Protein 3FO8 (pdb70)

Secondary structure (DSSP, 8-state):
---B--BSSTTPEEEEEEE--BS--TT-EEEEEETTEEEEEEEEEEEE-TT--EEEEE---HHHHHHHHHHT-TTT--TTEEEEE-TTSS-BS-EEEEEEEP---------TTSHHHHHT-HHHHHHHHHHT---EEESS-SGGGGGEEEEEEEHHHHTTGGG-EEEEETT--EEE--HHHH-SS--SSTTEEEEEEEETTEEEEEEEEESSTT-B-TT--B-BHHHHHHTT--SSEEE-STTPPTT--EEEE-B--B--GGG--HHHHHHH--

Radius of gyration: 19.14 Å; Cα contacts (8 Å, |Δi|>4): 675; chains: 1; bounding box: 47×47×45 Å

Solvent-accessible surface area: 13485 Å² total; per-residue (Å²): 141,72,20,41,0,0,0,1,2,2,11,4,2,58,9,79,33,60,55,44,14,36,87,17,49,88,37,26,107,0,18,0,50,28,85,92,95,86,36,8,57,91,0,97,0,53,72,38,44,111,95,6,77,2,92,62,1,17,5,17,1,57,127,0,31,64,55,0,126,129,48,67,32,85,38,95,14,41,116,59,11,70,18,72,27,30,122,103,22,97,17,102,71,18,73,14,68,32,25,105,1,19,74,76,0,37,8,86,8,80,75,68,141,87,1,84,67,29,0,32,46,124,114,6,4,51,51,0,100,72,7,36,2,0,0,1,0,1,11,136,54,3,90,55,5,46,140,12,42,0,0,0,0,8,83,61,29,23,77,109,6,72,94,9,113,3,48,42,43,13,18,23,56,80,84,44,5,40,0,113,96,52,28,91,117,8,6,90,63,118,20,11,3,0,2,0,1,39,68,95,146,50,75,43,34,49,35,23,0,1,39,134,189,51,22,114,54,116,187,110,59,46,10,20,0,19,51,37,5,50,143,41,31,10,120,57,3,4,2,1,15,85,51,14,38,176,44,15,16,0,0,0,55,2,33,15,4,75,29,31,122,96,128,58,76,83,45,51,106,143,99,53,198,147

Structure (mmCIF, N/CA/C/O backbone):
data_3FO8
#
_entry.id   3FO8
#
_cell.length_a   203.665
_cell.length_b   203.665
_cell.length_c   203.665
_cell.angle_alpha   90.00
_cell.angle_beta   90.00
_cell.angle_gamma   90.00
#
_symmetry.space_group_name_H-M   'F 4 3 2'
#
loop_
_entity.id
_entity.type
_entity.pdbx_description
1 polymer 'Tail sheath protein Gp18'
2 non-polymer 'ACETATE ION'
3 water water
#
loop_
_atom_site.group_PDB
_atom_site.id
_atom_site.type_symbol
_atom_site.label_atom_id
_atom_site.label_alt_id
_atom_site.label_comp_id
_atom_site.label_asym_id
_atom_site.label_entity_id
_atom_site.label_seq_id
_atom_site.pdbx_PDB_ins_code
_atom_site.Cartn_x
_atom_site.Cartn_y
_atom_site.Cartn_z
_atom_site.occupancy
_atom_site.B_iso_or_equiv
_atom_site.auth_seq_id
_atom_site.auth_comp_id
_atom_site.auth_asym_id
_atom_site.auth_atom_id
_atom_site.pdbx_PDB_model_num
ATOM 1 N N . ASP A 1 5 ? 104.278 219.194 33.002 1.00 35.18 87 ASP D N 1
ATOM 2 C CA . ASP A 1 5 ? 104.578 220.506 33.578 1.00 46.54 87 ASP D CA 1
ATOM 3 C C . ASP A 1 5 ? 105.997 220.979 33.223 1.00 35.18 87 ASP D C 1
ATOM 4 O O . ASP A 1 5 ? 106.365 221.040 32.049 1.00 55.25 87 ASP D O 1
ATOM 9 N N . THR A 1 6 ? 106.792 221.299 34.239 1.00 42.84 88 THR D N 1
ATOM 10 C CA . THR A 1 6 ? 108.158 221.777 34.033 1.00 38.47 88 THR D CA 1
ATOM 11 C C . THR A 1 6 ? 109.179 220.804 34.621 1.00 32.01 88 THR D C 1
ATOM 12 O O . THR A 1 6 ? 109.047 220.394 35.778 1.00 39.13 88 THR D O 1
ATOM 16 N N . ALA A 1 7 ? 110.185 220.421 33.837 1.00 20.49 89 ALA D N 1
ATOM 17 C CA . ALA A 1 7 ? 111.220 219.526 34.359 1.00 19.36 89 ALA D CA 1
ATOM 18 C C . ALA A 1 7 ? 112.294 220.309 35.107 1.00 16.96 89 ALA D C 1
ATOM 19 O O . ALA A 1 7 ? 112.675 221.396 34.689 1.00 16.62 89 ALA D O 1
ATOM 21 N N . LYS A 1 8 ? 112.774 219.742 36.211 1.00 19.02 90 LYS D N 1
ATOM 22 C CA . LYS A 1 8 ? 113.865 220.329 36.995 1.00 15.60 90 LYS D CA 1
ATOM 23 C C . LYS A 1 8 ? 114.687 219.206 37.595 1.00 12.57 90 LYS D C 1
ATOM 24 O O . LYS A 1 8 ? 114.145 218.163 37.977 1.00 13.94 90 LYS D O 1
ATOM 30 N N . ASN A 1 9 ? 115.991 219.424 37.689 1.00 13.60 91 ASN D N 1
ATOM 31 C CA . ASN A 1 9 ? 116.874 218.488 38.370 1.00 13.24 91 ASN D CA 1
ATOM 32 C C . ASN A 1 9 ? 117.059 218.934 39.806 1.00 11.63 91 ASN D C 1
ATOM 33 O O . ASN A 1 9 ? 117.274 220.115 40.071 1.00 14.55 91 ASN D O 1
ATOM 38 N N . SER A 1 10 ? 117.007 217.983 40.730 1.00 15.10 92 SER D N 1
ATOM 39 C CA . SER A 1 10 ? 117.177 218.294 42.143 1.00 15.12 92 SER D CA 1
ATOM 40 C C . SER A 1 10 ? 118.540 218.945 42.353 1.00 15.23 92 SER D C 1
ATOM 41 O O . SER A 1 10 ? 119.532 218.508 41.765 1.00 14.07 92 SER D O 1
ATOM 44 N N . SER A 1 11 ? 118.591 219.978 43.189 1.00 13.45 93 SER D N 1
ATOM 45 C CA . SER A 1 11 ? 119.828 220.726 43.410 1.00 12.82 93 SER D CA 1
ATOM 46 C C . SER A 1 11 ? 119.937 221.143 44.872 1.00 15.31 93 SER D C 1
ATOM 47 O O . SER A 1 11 ? 118.976 220.993 45.636 1.00 16.60 93 SER D O 1
ATOM 50 N N . PRO A 1 12 ? 121.108 221.675 45.275 1.00 17.70 94 PRO D N 1
ATOM 51 C CA . PRO A 1 12 ? 121.264 222.110 46.665 1.00 17.20 94 PRO D CA 1
ATOM 52 C C . PRO A 1 12 ? 120.715 223.512 4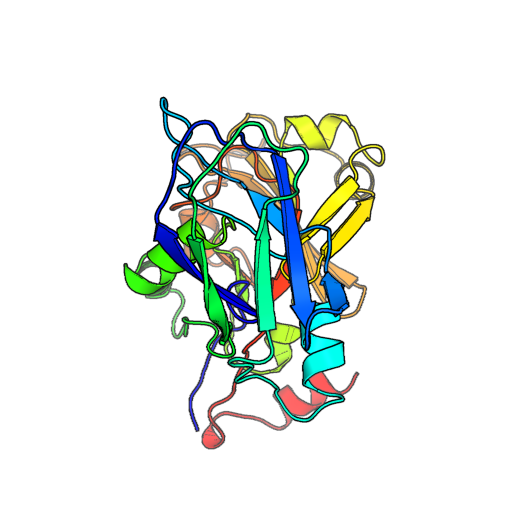6.900 1.00 18.71 94 PRO D C 1
ATOM 53 O O . PRO A 1 12 ? 120.746 223.977 48.041 1.00 16.99 94 PRO D O 1
ATOM 57 N N . ILE A 1 13 ? 120.220 224.170 45.851 1.00 13.35 95 ILE D N 1
ATOM 58 C CA . ILE A 1 13 ? 119.727 225.534 45.992 1.00 15.17 95 ILE D CA 1
ATOM 59 C C . ILE A 1 13 ? 118.318 225.551 46.569 1.00 14.96 95 ILE D C 1
ATOM 60 O O . ILE A 1 13 ? 118.028 226.325 47.474 1.00 15.66 95 ILE D O 1
ATOM 65 N N . ALA A 1 14 ? 117.444 224.693 46.052 1.00 15.01 96 ALA D N 1
ATOM 66 C CA . ALA A 1 14 ? 116.088 224.618 46.579 1.00 16.89 96 ALA D CA 1
ATOM 67 C C . ALA A 1 14 ? 116.153 224.254 48.051 1.00 17.36 96 ALA D C 1
ATOM 68 O O . ALA A 1 14 ? 116.987 223.446 48.464 1.00 18.36 96 ALA D O 1
ATOM 70 N N . GLY A 1 15 ? 115.291 224.872 48.848 1.00 13.53 97 GLY D N 1
ATOM 71 C CA . GLY A 1 15 ? 115.260 224.591 50.270 1.00 13.84 97 GLY D CA 1
ATOM 72 C C . GLY A 1 15 ? 115.949 225.663 51.095 1.00 14.90 97 GLY D C 1
ATOM 73 O O . GLY A 1 15 ? 115.792 225.723 52.316 1.00 14.73 97 GLY D O 1
ATOM 74 N N . ASN A 1 16 ? 116.737 226.502 50.429 1.00 14.27 98 ASN D N 1
ATOM 75 C CA . ASN A 1 16 ? 117.360 227.639 51.094 1.00 12.40 98 ASN D CA 1
ATOM 76 C C . ASN A 1 16 ? 116.354 228.763 51.280 1.00 13.87 98 ASN D C 1
ATOM 77 O O . ASN A 1 16 ? 115.302 228.772 50.644 1.00 14.53 98 ASN D O 1
ATOM 82 N N . ILE A 1 17 ? 116.674 229.707 52.156 1.00 12.62 99 ILE D N 1
ATOM 83 C CA . ILE A 1 17 ? 115.819 230.870 52.340 1.00 12.68 99 ILE D CA 1
ATOM 84 C C . ILE A 1 17 ? 116.445 232.061 51.625 1.00 14.99 99 ILE D C 1
ATOM 85 O O . ILE A 1 17 ? 117.643 232.322 51.760 1.00 17.10 99 ILE D O 1
ATOM 90 N N . GLU A 1 18 ? 115.647 232.763 50.830 1.00 13.33 100 GLU D N 1
ATOM 91 C CA . GLU A 1 18 ? 116.134 233.974 50.188 1.00 16.12 100 GLU D CA 1
ATOM 92 C C . GLU A 1 18 ? 116.523 234.988 51.241 1.00 19.62 100 GLU D C 1
ATOM 93 O O . GLU A 1 18 ? 115.849 235.140 52.258 1.00 15.50 100 GLU D O 1
ATOM 99 N N . TYR A 1 19 ? 117.609 235.699 50.989 1.00 15.90 101 TYR D N 1
ATOM 100 C CA . TYR A 1 19 ? 118.008 236.769 51.873 1.00 16.95 101 TYR D CA 1
ATOM 101 C C . TYR A 1 19 ? 118.597 237.895 51.051 1.00 15.69 101 TYR D C 1
ATOM 102 O O . TYR A 1 19 ? 119.129 237.661 49.959 1.00 15.72 101 TYR D O 1
ATOM 111 N N . THR A 1 20 ? 118.485 239.111 51.571 1.00 13.10 102 THR D N 1
ATOM 112 C CA . THR A 1 20 ? 119.166 240.261 51.003 1.00 13.75 102 THR D CA 1
ATOM 113 C C . THR A 1 20 ? 119.894 240.988 52.124 1.00 16.97 102 THR D C 1
ATOM 114 O O . THR A 1 20 ? 119.329 241.208 53.196 1.00 15.06 102 THR D O 1
ATOM 118 N N . ILE A 1 21 ? 121.149 241.349 51.885 1.00 15.52 103 ILE D N 1
ATOM 119 C CA . ILE A 1 21 ? 121.874 242.172 52.838 1.00 17.81 103 ILE D CA 1
ATOM 120 C C . ILE A 1 21 ? 121.538 243.611 52.506 1.00 19.57 103 ILE D C 1
ATOM 121 O O . ILE A 1 21 ? 122.266 244.268 51.767 1.00 20.66 103 ILE D O 1
ATOM 126 N N . SER A 1 22 ? 120.410 244.078 53.034 1.00 17.81 104 SER D N 1
ATOM 127 C CA . SER A 1 22 ? 119.891 245.405 52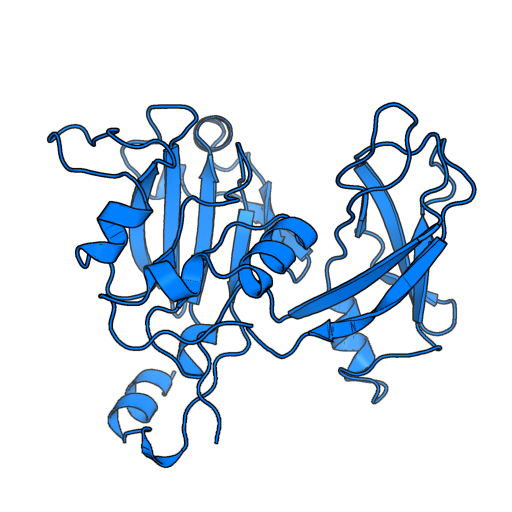.728 1.00 16.01 104 SER D CA 1
ATOM 128 C C . SER A 1 22 ? 120.896 246.476 53.124 1.00 19.46 104 SER D C 1
ATOM 129 O O . SER A 1 22 ? 121.074 247.464 52.417 1.00 17.98 104 SER D O 1
ATOM 132 N N . THR A 1 23 ? 121.557 246.265 54.256 1.00 15.33 105 THR D N 1
ATOM 133 C CA . THR A 1 23 ? 122.579 247.188 54.736 1.00 17.02 105 THR D CA 1
ATOM 134 C C . THR A 1 23 ? 123.686 246.335 55.324 1.00 17.61 105 THR D C 1
ATOM 135 O O . THR A 1 23 ? 123.435 245.527 56.218 1.00 17.81 105 THR D O 1
ATOM 139 N N . PRO A 1 24 ? 124.914 246.482 54.809 1.00 18.89 106 PRO D N 1
ATOM 140 C CA . PRO A 1 24 ? 125.991 245.576 55.239 1.00 17.29 106 PRO D CA 1
ATOM 141 C C . PRO A 1 24 ? 126.526 245.897 56.633 1.00 18.60 106 PRO D C 1
ATOM 142 O O . PRO A 1 24 ? 127.057 245.014 57.307 1.00 16.97 106 PRO D O 1
ATOM 146 N N . GLY A 1 25 ? 126.390 247.148 57.061 1.00 16.60 107 GLY D N 1
ATOM 147 C CA . GLY A 1 25 ? 126.923 247.558 58.346 1.00 18.64 107 GLY D CA 1
ATOM 148 C C . GLY A 1 25 ? 128.436 247.425 58.375 1.00 20.44 107 GLY D C 1
ATOM 149 O O . GLY A 1 25 ? 129.098 247.523 57.336 1.00 18.55 107 GLY D O 1
ATOM 150 N N . SER A 1 26 ? 128.997 247.198 59.559 1.00 19.42 108 SER D N 1
ATOM 151 C CA . SER A 1 26 ? 130.449 247.092 59.674 1.00 21.80 108 SER D CA 1
ATOM 152 C C . SER A 1 26 ? 130.903 246.412 60.959 1.00 17.37 108 SER D C 1
ATOM 153 O O . SER A 1 26 ? 130.139 246.281 61.918 1.00 20.89 108 SER D O 1
ATOM 156 N N . ASN A 1 27 ? 132.157 245.979 60.962 1.00 18.22 109 ASN D N 1
ATOM 157 C CA . ASN A 1 27 ? 132.766 245.358 62.134 1.00 20.36 109 ASN D CA 1
ATOM 158 C C . ASN A 1 27 ? 132.187 243.993 62.506 1.00 18.86 109 ASN D C 1
ATOM 159 O O . ASN A 1 27 ? 132.367 243.531 63.635 1.00 21.35 109 ASN D O 1
ATOM 164 N N . TYR A 1 28 ? 131.501 243.348 61.563 1.00 16.98 110 TYR D N 1
ATOM 165 C CA . TYR A 1 28 ? 131.017 241.982 61.765 1.00 16.36 110 TYR D CA 1
ATOM 166 C C . TYR A 1 28 ? 132.145 240.995 61.500 1.00 24.54 110 TYR D C 1
ATOM 167 O O . TYR A 1 28 ? 133.148 241.344 60.878 1.00 23.35 110 TYR D O 1
ATOM 176 N N . ALA A 1 29 ? 131.972 239.761 61.956 1.00 21.54 111 ALA D N 1
ATOM 177 C CA . ALA A 1 29 ? 132.979 238.722 61.760 1.00 17.82 111 ALA D CA 1
ATOM 178 C C . ALA A 1 29 ? 132.345 237.420 61.289 1.00 24.52 111 ALA D C 1
ATOM 179 O O . ALA A 1 29 ? 131.219 237.091 61.668 1.00 18.92 111 ALA D O 1
ATOM 181 N N . VAL A 1 30 ? 133.072 236.674 60.462 1.00 19.99 112 VAL D N 1
ATOM 182 C CA . VAL A 1 30 ? 132.632 235.341 60.081 1.00 16.09 112 VAL D CA 1
ATOM 183 C C . VAL A 1 30 ? 132.385 234.514 61.342 1.00 21.11 112 VAL D C 1
ATOM 184 O O . VAL A 1 30 ? 133.183 234.545 62.278 1.00 24.21 112 VAL D O 1
ATOM 188 N N . GLY A 1 31 ? 131.278 233.780 61.376 1.00 21.40 113 GLY D N 1
ATOM 189 C CA . GLY A 1 31 ? 130.943 232.995 62.550 1.00 18.34 113 GLY D CA 1
ATOM 190 C C . GLY A 1 31 ? 129.960 233.655 63.505 1.00 23.53 113 GLY D C 1
ATOM 191 O O . GLY A 1 31 ? 129.367 232.984 64.347 1.00 19.82 113 GLY D O 1
ATOM 192 N N . ASP A 1 32 ? 129.783 234.970 63.398 1.00 19.31 114 ASP D N 1
ATOM 193 C CA . ASP A 1 32 ? 128.755 235.643 64.192 1.00 18.15 114 ASP D CA 1
ATOM 194 C C . ASP A 1 32 ? 127.405 234.965 63.932 1.00 20.21 114 ASP D C 1
ATOM 195 O O . ASP A 1 32 ? 127.054 234.677 62.785 1.00 20.32 114 ASP D O 1
ATOM 200 N N . LYS A 1 33 ? 126.643 234.705 64.988 1.00 16.90 115 LYS D N 1
ATOM 201 C CA . LYS A 1 33 ? 125.409 233.945 64.823 1.00 18.68 115 LYS D CA 1
ATOM 202 C C . LYS A 1 33 ? 124.224 234.794 64.380 1.00 18.66 115 LYS D C 1
ATOM 203 O O . LYS A 1 33 ? 124.177 235.995 64.627 1.00 15.90 115 LYS D O 1
ATOM 209 N N . ILE A 1 34 ? 123.279 234.147 63.703 1.00 19.18 116 ILE D N 1
ATOM 210 C CA . ILE A 1 34 ? 122.076 234.811 63.217 1.00 18.41 116 ILE D CA 1
ATOM 211 C C . ILE A 1 34 ? 120.837 234.073 63.715 1.00 18.48 116 ILE D C 1
ATOM 212 O O . ILE A 1 34 ? 120.769 232.844 63.656 1.00 16.56 116 ILE D O 1
ATOM 217 N N . THR A 1 35 ? 119.868 234.829 64.216 1.00 16.75 117 THR D N 1
ATOM 218 C CA . THR A 1 35 ? 118.619 234.260 64.702 1.00 16.72 117 THR D CA 1
ATOM 219 C C . THR A 1 35 ? 117.459 234.656 63.803 1.00 17.48 117 THR D C 1
ATOM 220 O O . THR A 1 35 ? 117.322 235.818 63.440 1.00 16.85 117 THR D O 1
ATOM 224 N N . VAL A 1 36 ? 116.639 233.678 63.431 1.00 15.01 118 VAL D N 1
ATOM 225 C CA . VAL A 1 36 ? 115.403 233.948 62.692 1.00 11.30 118 VAL D CA 1
ATOM 226 C C . VAL A 1 36 ? 114.273 233.725 63.675 1.00 16.77 118 VAL D C 1
ATOM 227 O O . VAL A 1 36 ? 114.240 232.707 64.372 1.00 17.27 118 VAL D O 1
ATOM 231 N N . LYS A 1 37 ? 113.366 234.691 63.752 1.00 13.83 119 LYS D N 1
ATOM 232 C CA . LYS A 1 37 ? 112.236 234.621 64.664 1.00 16.55 119 LYS D CA 1
ATOM 233 C C . LYS A 1 37 ? 110.932 234.618 63.881 1.00 14.16 119 LYS D C 1
ATOM 234 O O . LYS A 1 37 ? 110.864 235.148 62.768 1.00 16.11 119 LYS D O 1
ATOM 240 N N . TYR A 1 38 ? 109.914 234.004 64.471 1.00 12.50 120 TYR D N 1
ATOM 241 C CA . TYR A 1 38 ? 108.566 234.026 63.934 1.00 13.51 120 TYR D CA 1
ATOM 242 C C . TYR A 1 38 ? 107.669 234.701 64.956 1.00 16.02 120 TYR D C 1
ATOM 243 O O . TYR A 1 38 ? 107.545 234.227 66.095 1.00 16.28 120 TYR D O 1
ATOM 252 N N . VAL A 1 39 ? 107.052 235.805 64.548 1.00 15.94 121 VAL D N 1
ATOM 253 C CA . VAL A 1 39 ? 106.260 236.628 65.457 1.00 14.12 121 VAL D CA 1
ATOM 254 C C . VAL A 1 39 ? 107.059 236.862 66.741 1.00 24.39 121 VAL D C 1
ATOM 255 O O . VAL A 1 39 ? 106.555 236.701 67.859 1.00 18.92 121 VAL D O 1
ATOM 259 N N . SER A 1 40 ? 108.325 237.216 66.549 1.00 18.61 122 SER D N 1
ATOM 260 C CA . SER A 1 40 ? 109.228 237.613 67.629 1.00 18.94 122 SER D CA 1
ATOM 261 C C . SER A 1 40 ? 109.662 236.491 68.580 1.00 23.38 122 SER D C 1
ATOM 262 O O . SER A 1 40 ? 110.275 236.767 69.608 1.00 27.58 122 SER D O 1
ATOM 265 N N . ASP A 1 41 ? 109.361 235.241 68.235 1.00 19.33 123 ASP D N 1
ATOM 266 C CA . ASP A 1 41 ? 109.855 234.078 68.983 1.00 19.62 123 ASP D CA 1
ATOM 267 C C . ASP A 1 41 ? 110.958 233.342 68.210 1.00 21.24 123 ASP D C 1
ATOM 268 O O . ASP A 1 41 ? 110.815 233.099 67.017 1.00 18.41 123 ASP D O 1
ATOM 273 N N . ASP A 1 42 ? 112.046 232.974 68.886 1.00 17.48 124 ASP D N 1
ATOM 274 C CA . ASP A 1 42 ? 113.149 232.260 68.213 1.00 15.94 124 ASP D CA 1
ATOM 275 C C . ASP A 1 42 ? 112.661 230.993 67.499 1.00 19.84 124 ASP D C 1
ATOM 276 O O . ASP A 1 42 ? 111.969 230.157 68.089 1.00 20.36 124 ASP D O 1
ATOM 281 N N . ILE A 1 43 ? 113.027 230.839 66.232 1.00 15.32 125 ILE D N 1
ATOM 282 C CA . ILE A 1 43 ? 112.781 229.574 65.535 1.00 15.26 125 ILE D CA 1
ATOM 283 C C . ILE A 1 43 ? 114.102 228.868 65.186 1.00 16.21 125 ILE D C 1
ATOM 284 O O . ILE A 1 43 ? 114.243 227.665 65.384 1.00 16.70 125 ILE D O 1
ATOM 289 N N . GLU A 1 44 ? 115.053 229.626 64.645 1.00 16.99 126 GLU D N 1
ATOM 290 C CA . GLU A 1 44 ? 116.362 229.092 64.246 1.00 17.23 126 GLU D CA 1
ATOM 291 C C . GLU A 1 44 ? 117.458 229.994 64.800 1.00 23.33 126 GLU D C 1
ATOM 292 O O . GLU A 1 44 ? 117.461 231.193 64.534 1.00 16.58 126 GLU D O 1
ATOM 298 N N . THR A 1 45 ? 118.387 229.430 65.569 1.00 15.87 127 THR D N 1
ATOM 299 C CA . THR A 1 45 ? 119.431 230.248 66.177 1.00 17.67 127 THR D CA 1
ATOM 300 C C . THR A 1 45 ? 120.825 229.961 65.626 1.00 21.11 127 THR D C 1
ATOM 301 O O . THR A 1 45 ? 121.800 230.566 66.066 1.00 20.63 127 THR D O 1
ATOM 305 N N . GLU A 1 46 ? 120.928 229.040 64.674 1.00 17.43 128 GLU D N 1
ATOM 306 C CA . GLU A 1 46 ? 122.246 228.629 64.179 1.00 19.98 128 GLU D CA 1
ATOM 307 C C . GLU A 1 46 ? 122.600 229.143 62.787 1.00 21.24 128 GLU D C 1
ATOM 308 O O . GLU A 1 46 ? 123.465 228.579 62.112 1.00 23.32 128 GLU D O 1
ATOM 314 N N . GLY A 1 47 ? 121.949 230.211 62.349 1.00 17.25 129 GLY D N 1
ATOM 315 C CA . GLY A 1 47 ? 122.437 230.896 61.171 1.00 18.32 129 GLY D CA 1
ATOM 316 C C . GLY A 1 47 ? 123.802 231.485 61.475 1.00 16.39 129 GLY D C 1
ATOM 317 O O . GLY A 1 47 ? 124.200 231.597 62.639 1.00 17.20 129 GLY D O 1
ATOM 318 N N . LYS A 1 48 ? 124.534 231.875 60.440 1.00 19.60 130 LYS D N 1
ATOM 319 C CA . LYS A 1 48 ? 125.803 232.554 60.683 1.00 17.97 130 LYS D CA 1
ATOM 320 C C . LYS A 1 48 ? 126.264 233.399 59.519 1.00 18.49 130 LYS D C 1
ATOM 321 O O . LYS A 1 48 ? 125.896 233.155 58.374 1.00 19.35 130 LYS D O 1
ATOM 327 N N . ILE A 1 49 ? 127.063 234.411 59.837 1.00 16.14 131 ILE D N 1
ATOM 328 C CA . ILE A 1 49 ? 127.732 235.225 58.829 1.00 13.79 131 ILE D CA 1
ATOM 329 C C . ILE A 1 49 ? 128.876 234.415 58.226 1.00 16.74 131 ILE D C 1
ATOM 330 O O . ILE A 1 49 ? 129.691 233.860 58.958 1.00 21.81 131 ILE D O 1
ATOM 335 N N . THR A 1 50 ? 128.928 234.323 56.902 1.00 16.61 132 THR D N 1
ATOM 336 C CA . THR A 1 50 ? 129.932 233.468 56.261 1.00 20.91 132 THR D CA 1
ATOM 337 C C . THR A 1 50 ? 131.014 234.221 55.503 1.00 22.83 132 THR D C 1
ATOM 338 O O . THR A 1 50 ? 132.056 233.653 55.194 1.00 24.07 132 THR D O 1
ATOM 342 N N . GLU A 1 51 ? 130.760 235.483 55.176 1.00 23.58 133 GLU D N 1
ATOM 343 C CA . GLU A 1 51 ? 131.770 236.308 54.520 1.00 21.74 133 GLU D CA 1
ATOM 344 C C . GLU A 1 51 ? 131.586 237.763 54.908 1.00 22.48 133 GLU D C 1
ATOM 345 O O . GLU A 1 51 ? 130.457 238.266 54.959 1.00 20.24 133 GLU D O 1
ATOM 351 N N . VAL A 1 52 ? 132.703 238.418 55.203 1.00 20.70 134 VAL D N 1
ATOM 352 C CA . VAL A 1 52 ? 132.728 239.852 55.444 1.00 18.53 134 VAL D CA 1
ATOM 353 C C . VAL A 1 52 ? 133.886 240.437 54.652 1.00 23.13 134 VAL D C 1
ATOM 354 O O . VAL A 1 52 ? 134.760 239.698 54.192 1.00 25.30 134 VAL D O 1
ATOM 358 N N . ASP A 1 53 ? 133.887 241.753 54.467 1.00 23.18 135 ASP D N 1
ATOM 359 C CA . ASP A 1 53 ? 135.037 242.393 53.837 1.00 26.80 135 ASP D CA 1
ATOM 360 C C . ASP A 1 53 ? 136.009 242.878 54.908 1.00 25.60 135 ASP D C 1
ATOM 361 O O . ASP A 1 53 ? 135.841 242.575 56.089 1.00 25.16 135 ASP D O 1
ATOM 366 N N . ALA A 1 54 ? 137.033 243.617 54.497 1.00 27.07 136 ALA D N 1
ATOM 367 C CA . ALA A 1 54 ? 138.081 244.029 55.425 1.00 27.81 136 ALA D CA 1
ATOM 368 C C . ALA A 1 54 ? 137.551 244.920 56.537 1.00 26.08 136 ALA D C 1
ATOM 369 O O . ALA A 1 54 ? 138.112 244.952 57.629 1.00 29.95 136 ALA D O 1
ATOM 371 N N . ASP A 1 55 ? 136.470 245.642 56.255 1.00 24.00 137 ASP D N 1
ATOM 372 C CA . ASP A 1 55 ? 135.880 246.563 57.227 1.00 26.85 137 ASP D CA 1
ATOM 373 C C . ASP A 1 55 ? 134.745 245.918 58.029 1.00 30.67 137 ASP D C 1
ATOM 374 O O . ASP A 1 55 ? 134.035 246.593 58.779 1.00 26.61 137 ASP D O 1
ATOM 379 N N . GLY A 1 56 ? 134.575 244.611 57.868 1.00 22.33 138 GLY D N 1
ATOM 380 C CA . GLY A 1 56 ? 133.539 243.894 58.591 1.00 21.59 138 GLY D CA 1
ATOM 381 C C . GLY A 1 56 ? 132.136 244.049 58.020 1.00 22.31 138 GLY D C 1
ATOM 382 O O . GLY A 1 56 ? 131.154 243.711 58.686 1.00 20.59 138 GLY D O 1
ATOM 383 N N . LYS A 1 57 ? 132.029 244.545 56.791 1.00 17.31 139 LYS D N 1
ATOM 384 C CA . LYS A 1 57 ? 130.727 244.622 56.128 1.00 20.80 139 LYS D CA 1
ATOM 385 C C . LYS A 1 57 ? 130.257 243.210 55.792 1.00 22.74 139 LYS D C 1
ATOM 386 O O . LYS A 1 57 ? 131.043 242.388 55.328 1.00 19.94 139 LYS D O 1
ATOM 392 N N . ILE A 1 58 ? 128.980 242.926 56.031 1.00 17.63 140 ILE D N 1
ATOM 393 C CA . ILE A 1 58 ? 128.445 241.593 55.777 1.00 15.38 140 ILE D CA 1
ATOM 394 C C . ILE A 1 58 ? 128.281 241.364 54.278 1.00 19.11 140 ILE D C 1
ATOM 395 O O . ILE A 1 58 ? 127.625 242.148 53.596 1.00 20.53 140 ILE D O 1
ATOM 400 N N . LYS A 1 59 ? 128.876 240.282 53.775 1.00 16.19 141 LYS D N 1
ATOM 401 C CA . LYS A 1 59 ? 128.819 239.952 52.354 1.00 19.55 141 LYS D CA 1
ATOM 402 C C . LYS A 1 59 ? 127.921 238.753 52.073 1.00 18.87 141 LYS D C 1
ATOM 403 O O . LYS A 1 59 ? 127.137 238.769 51.123 1.00 22.77 141 LYS D O 1
ATOM 409 N N . LYS A 1 60 ? 128.064 237.711 52.888 1.00 17.79 142 LYS D N 1
ATOM 410 C CA . LYS A 1 60 ? 127.275 236.484 52.743 1.00 18.47 142 LYS D CA 1
ATOM 411 C C . LYS A 1 60 ? 126.913 235.913 54.105 1.00 17.43 142 LYS D C 1
ATOM 412 O O . LYS A 1 60 ? 127.641 236.099 55.085 1.00 16.01 142 LYS D O 1
ATOM 418 N N . ILE A 1 61 ? 125.776 235.224 54.159 1.00 15.31 143 ILE D N 1
ATOM 419 C CA . ILE A 1 61 ? 125.339 234.549 55.369 1.00 16.43 143 ILE D CA 1
ATOM 420 C C . ILE A 1 61 ? 124.795 233.184 55.006 1.00 18.58 143 ILE D C 1
ATOM 421 O O . ILE A 1 61 ? 124.551 232.890 53.838 1.00 18.85 143 ILE D O 1
ATOM 426 N N . ASN A 1 62 ? 124.613 232.344 56.011 1.00 15.68 144 ASN D N 1
ATOM 427 C CA A ASN A 1 62 ? 123.897 231.107 55.783 0.38 19.11 144 ASN D CA 1
ATOM 428 C CA C ASN A 1 62 ? 123.987 231.039 55.839 0.62 19.19 144 ASN D CA 1
ATOM 429 C C . ASN A 1 62 ? 122.939 230.819 56.921 1.00 17.43 144 ASN D C 1
ATOM 430 O O . ASN A 1 62 ? 123.271 230.927 58.100 1.00 21.21 144 ASN D O 1
ATOM 439 N N . ILE A 1 63 ? 121.709 230.499 56.535 1.00 16.81 145 ILE D N 1
ATOM 440 C CA . ILE A 1 63 ? 120.647 230.237 57.491 1.00 14.43 145 ILE D CA 1
ATOM 441 C C . ILE A 1 63 ? 120.083 228.842 57.243 1.00 18.61 145 ILE D C 1
ATOM 442 O O . ILE A 1 63 ? 119.535 228.568 56.177 1.00 14.76 145 ILE D O 1
ATOM 447 N N . PRO A 1 64 ? 120.252 227.940 58.220 1.00 16.57 146 PRO D N 1
ATOM 448 C CA . PRO A 1 64 ? 119.664 226.600 58.112 1.00 15.06 146 PRO D CA 1
ATOM 449 C C . PRO A 1 64 ? 118.154 226.715 58.053 1.00 16.08 146 PRO D C 1
ATOM 450 O O . PRO A 1 64 ? 117.611 227.619 58.699 1.00 15.22 146 PRO D O 1
ATOM 454 N N . THR A 1 65 ? 117.479 225.821 57.333 1.00 12.03 147 THR D N 1
ATOM 455 C CA . THR A 1 65 ? 116.042 225.988 57.118 1.00 11.50 147 THR D CA 1
ATOM 456 C C . THR A 1 65 ? 115.108 224.903 57.651 1.00 13.69 147 THR D C 1
ATOM 457 O O . THR A 1 65 ? 113.897 225.053 57.532 1.00 15.50 147 THR D O 1
ATOM 461 N N . ALA A 1 66 ? 115.630 223.811 58.217 1.00 13.56 148 ALA D N 1
ATOM 462 C CA . ALA A 1 66 ? 114.733 222.743 58.661 1.00 17.65 148 ALA D CA 1
ATOM 463 C C . ALA A 1 66 ? 113.644 223.221 59.653 1.00 19.86 148 ALA D C 1
ATOM 464 O O . ALA A 1 66 ? 112.458 222.925 59.479 1.00 17.47 148 ALA D O 1
ATOM 466 N N . LYS A 1 67 ? 114.039 223.950 60.691 1.00 14.79 149 LYS D N 1
ATOM 467 C CA . LYS A 1 67 ? 113.068 224.409 61.688 1.00 15.48 149 LYS D CA 1
ATOM 468 C C . LYS A 1 67 ? 112.140 225.490 61.127 1.00 14.98 149 LYS D C 1
ATOM 469 O O . LYS A 1 67 ? 110.937 225.510 61.421 1.00 14.41 149 LYS D O 1
ATOM 475 N N . ILE A 1 68 ? 112.698 226.387 60.320 1.00 12.43 150 ILE D N 1
ATOM 476 C CA . ILE A 1 68 ? 111.909 227.444 59.686 1.00 13.84 150 ILE D CA 1
ATOM 477 C C . ILE A 1 68 ? 110.826 226.817 58.810 1.00 16.67 150 ILE D C 1
ATOM 478 O O . ILE A 1 68 ? 109.657 227.201 58.884 1.00 14.71 150 ILE D O 1
ATOM 483 N N . ILE A 1 69 ? 111.210 225.838 57.994 1.00 14.16 151 ILE D N 1
ATOM 484 C CA . ILE A 1 69 ? 110.262 225.213 57.074 1.00 11.66 151 ILE D CA 1
ATOM 485 C C . ILE A 1 69 ? 109.178 224.457 57.836 1.00 16.35 151 ILE D C 1
ATOM 486 O O . ILE A 1 69 ? 108.003 224.524 57.493 1.00 17.08 151 ILE D O 1
ATOM 491 N N . ALA A 1 70 ? 109.574 223.738 58.879 1.00 13.72 152 ALA D N 1
ATOM 492 C CA . ALA A 1 70 ? 108.628 222.958 59.660 1.00 15.58 152 ALA D CA 1
ATOM 493 C C . ALA A 1 70 ? 107.567 223.877 60.256 1.00 19.97 152 ALA D C 1
ATOM 494 O O . ALA A 1 70 ? 106.376 223.584 60.194 1.00 17.41 152 ALA D O 1
ATOM 496 N N . LYS A 1 71 ? 108.012 224.999 60.815 1.00 19.33 153 LYS D N 1
ATOM 497 C CA . LYS A 1 71 ? 107.111 225.966 61.438 1.00 16.52 153 LYS D CA 1
ATOM 498 C C . LYS A 1 71 ? 106.222 226.642 60.396 1.00 14.37 153 LYS D C 1
ATOM 499 O O . LYS A 1 71 ? 105.009 226.769 60.583 1.00 16.17 153 LYS D O 1
ATOM 505 N N . ALA A 1 72 ? 106.824 227.072 59.291 1.00 15.27 154 ALA D N 1
ATOM 506 C CA . ALA A 1 72 ? 106.070 227.715 58.220 1.00 13.85 154 ALA D CA 1
ATOM 507 C C . ALA A 1 72 ? 104.919 226.835 57.745 1.00 15.28 154 ALA D C 1
ATOM 508 O O . ALA A 1 72 ? 103.815 227.317 57.525 1.00 14.79 154 ALA D O 1
ATOM 510 N N . LYS A 1 73 ? 105.176 225.546 57.570 1.00 13.68 155 LYS D N 1
ATOM 511 C CA . LYS A 1 73 ? 104.114 224.633 57.150 1.00 16.83 155 LYS D CA 1
ATOM 512 C C . LYS A 1 73 ? 102.981 224.557 58.180 1.00 20.38 155 LYS D C 1
ATOM 513 O O . LYS A 1 73 ? 101.800 224.465 57.825 1.00 18.72 155 LYS D O 1
ATOM 519 N N A GLU A 1 74 ? 103.350 224.594 59.453 0.50 17.82 156 GLU D N 1
ATOM 520 N N B GLU A 1 74 ? 103.345 224.590 59.455 0.50 17.86 156 GLU D N 1
ATOM 521 C CA A GLU A 1 74 ? 102.386 224.497 60.545 0.50 21.71 156 GLU D CA 1
ATOM 522 C CA B GLU A 1 74 ? 102.356 224.483 60.521 0.50 21.71 156 GLU D CA 1
ATOM 523 C C A GLU A 1 74 ? 101.439 225.694 60.552 0.50 20.69 156 GLU D C 1
ATOM 524 C C B GLU A 1 74 ? 101.429 225.695 60.541 0.50 20.69 156 GLU D C 1
ATOM 525 O O A GLU A 1 74 ? 100.235 225.551 60.784 0.50 20.25 156 GLU D O 1
ATOM 526 O O B GLU A 1 74 ? 100.226 225.564 60.770 0.50 20.24 156 GLU D O 1
ATOM 537 N N . VAL A 1 75 ? 101.990 226.874 60.290 1.00 17.59 157 VAL D N 1
ATOM 538 C CA . VAL A 1 75 ? 101.222 228.109 60.370 1.00 15.08 157 VAL D CA 1
ATOM 539 C C . VAL A 1 75 ? 100.670 228.589 59.030 1.00 19.46 157 VAL D C 1
ATOM 540 O O . VAL A 1 75 ? 100.028 229.633 58.962 1.00 19.12 157 VAL D O 1
ATOM 544 N N . GLY A 1 76 ? 100.901 227.824 57.971 1.00 17.32 158 GLY D N 1
ATOM 545 C CA . GLY A 1 76 ? 100.340 228.157 56.673 1.00 15.18 158 GLY D CA 1
ATOM 546 C C . GLY A 1 76 ? 101.080 229.256 55.933 1.00 20.68 158 GLY D C 1
ATOM 547 O O . GLY A 1 76 ? 100.484 229.985 55.136 1.00 18.22 158 GLY D O 1
ATOM 548 N N . GLU A 1 77 ? 102.378 229.382 56.192 1.00 17.00 159 GLU D N 1
ATOM 549 C CA . GLU A 1 77 ? 103.189 230.397 55.512 1.00 13.77 159 GLU D CA 1
ATOM 550 C C . GLU A 1 77 ? 104.325 229.785 54.677 1.00 17.87 159 GLU D C 1
ATOM 551 O O . GLU A 1 77 ? 105.321 230.440 54.404 1.00 16.11 159 GLU D O 1
ATOM 557 N N . TYR A 1 78 ? 104.174 228.527 54.281 1.00 14.95 160 TYR D N 1
ATOM 558 C CA . TYR A 1 78 ? 105.164 227.879 53.419 1.00 13.50 160 TYR D CA 1
ATOM 559 C C . TYR A 1 78 ? 104.698 227.863 51.959 1.00 14.11 160 TYR D C 1
ATOM 560 O O . TYR A 1 78 ? 103.549 227.503 51.677 1.00 18.02 160 TYR D O 1
ATOM 569 N N . PRO A 1 79 ? 105.585 228.250 51.048 1.00 13.66 161 PRO D N 1
ATOM 570 C CA . PRO A 1 79 ? 106.952 228.629 51.415 1.00 13.43 161 PRO D CA 1
ATOM 571 C C . PRO A 1 79 ? 107.153 230.133 51.251 1.00 16.62 161 PRO D C 1
ATOM 572 O O . PRO A 1 79 ? 108.290 230.600 51.192 1.00 18.22 161 PRO D O 1
ATOM 576 N N . THR A 1 80 ? 106.054 230.876 51.179 1.00 15.82 162 THR D N 1
ATOM 577 C CA . THR A 1 80 ? 106.145 232.316 50.968 1.00 17.65 162 THR D CA 1
ATOM 578 C C . THR A 1 80 ? 106.871 233.007 52.118 1.00 12.97 162 THR D C 1
ATOM 579 O O . THR A 1 80 ? 107.612 233.967 51.909 1.00 14.27 162 THR D O 1
ATOM 583 N N . LEU A 1 81 ? 106.653 232.510 53.331 1.00 14.55 163 LEU D N 1
ATOM 584 C CA . LEU A 1 81 ? 106.964 233.274 54.533 1.00 15.65 163 LEU D CA 1
ATOM 585 C C . LEU A 1 81 ? 106.339 234.664 54.481 1.00 16.66 163 LEU D C 1
ATOM 586 O O . LEU A 1 81 ? 105.188 234.823 54.075 1.00 16.83 163 LEU D O 1
ATOM 591 N N . GLY A 1 82 ? 107.106 235.668 54.894 1.00 15.17 164 GLY D N 1
ATOM 592 C CA . GLY A 1 82 ? 106.629 237.038 54.902 1.00 16.05 164 GLY D CA 1
ATOM 593 C C . GLY A 1 82 ? 106.929 237.749 56.208 1.00 16.46 164 GLY D C 1
ATOM 594 O O . GLY A 1 82 ? 107.905 237.433 56.888 1.00 13.54 164 GLY D O 1
ATOM 595 N N . SER A 1 83 ? 106.084 238.714 56.558 1.00 16.31 165 SER D N 1
ATOM 596 C CA . SER A 1 83 ? 106.468 239.765 57.492 1.00 15.57 165 SER D CA 1
ATOM 597 C C . SER A 1 83 ? 106.424 239.326 58.952 1.00 18.25 165 SER D C 1
ATOM 598 O O . SER A 1 83 ? 106.846 240.062 59.844 1.00 19.53 165 SER D O 1
ATOM 601 N N . ASN A 1 84 ? 105.913 238.122 59.188 1.00 13.71 166 ASN D N 1
ATOM 602 C CA . ASN A 1 84 ? 105.993 237.474 60.492 1.00 13.99 166 ASN D CA 1
ATOM 603 C C . ASN A 1 84 ? 107.413 237.033 60.829 1.00 16.40 166 ASN D C 1
ATOM 604 O O . ASN A 1 84 ? 107.741 236.800 61.993 1.00 19.11 166 ASN D O 1
ATOM 609 N N . TRP A 1 85 ? 108.252 236.920 59.804 1.00 16.09 167 TRP D N 1
ATOM 610 C CA . TRP A 1 85 ? 109.600 236.390 59.972 1.00 15.85 167 TRP D CA 1
ATOM 611 C C . TRP A 1 85 ? 110.637 237.508 59.964 1.00 16.95 167 TRP D C 1
ATOM 612 O O . TRP A 1 85 ? 110.559 238.434 59.158 1.00 15.28 167 TRP D O 1
ATOM 623 N N . THR A 1 86 ? 111.607 237.414 60.868 1.00 14.54 168 THR D N 1
ATOM 624 C CA . THR A 1 86 ? 112.670 238.412 60.959 1.00 13.72 168 THR D CA 1
ATOM 625 C C . THR A 1 86 ? 114.020 237.730 61.137 1.00 15.73 168 THR D C 1
ATOM 626 O O . THR A 1 86 ? 114.097 236.625 61.669 1.00 16.54 168 THR D O 1
ATOM 630 N N . ALA A 1 87 ? 115.083 238.396 60.692 1.00 13.45 169 ALA D N 1
ATOM 631 C CA . ALA A 1 87 ? 116.443 237.917 60.900 1.00 14.13 169 ALA D CA 1
ATOM 632 C C . ALA A 1 87 ? 117.226 238.986 61.638 1.00 16.16 169 ALA D C 1
ATOM 633 O O . ALA A 1 87 ? 117.051 240.178 61.380 1.00 15.34 169 ALA D O 1
ATOM 635 N N . GLU A 1 88 ? 118.092 238.559 62.549 1.00 17.58 170 GLU D N 1
ATOM 636 C CA . GLU A 1 88 ? 118.948 239.487 63.275 1.00 19.64 170 GLU D CA 1
ATOM 637 C C . GLU A 1 88 ? 120.297 238.840 63.570 1.00 20.64 170 GLU D C 1
ATOM 638 O O . GLU A 1 88 ? 120.406 237.618 63.670 1.00 21.11 170 GLU D O 1
ATOM 644 N N . ILE A 1 89 ? 121.328 239.662 63.716 1.00 15.94 171 ILE D N 1
ATOM 645 C CA . ILE A 1 89 ? 122.626 239.151 64.128 1.00 15.85 171 ILE D CA 1
ATOM 646 C C . ILE A 1 89 ? 122.719 239.164 65.652 1.00 21.87 171 ILE D C 1
ATOM 647 O O . ILE A 1 89 ? 122.308 240.132 66.305 1.00 20.97 171 ILE D O 1
ATOM 652 N N . SER A 1 90 ? 123.242 238.078 66.211 1.00 16.48 172 SER D N 1
ATOM 653 C CA . SER A 1 90 ? 123.404 237.948 67.656 1.00 22.65 172 SER D CA 1
ATOM 654 C C . SER A 1 90 ? 123.938 239.220 68.314 1.00 24.69 172 SER D C 1
ATOM 655 O O . SER A 1 90 ? 124.836 239.875 67.789 1.00 25.77 172 SER D O 1
ATOM 658 N N . SER A 1 91 ? 123.387 239.552 69.478 1.00 30.39 173 SER D N 1
ATOM 659 C CA . SER A 1 91 ? 123.776 240.755 70.210 1.00 28.04 173 SER D CA 1
ATOM 660 C C . SER A 1 91 ? 125.227 240.721 70.690 1.00 28.81 173 SER D C 1
ATOM 661 O O . SER A 1 91 ? 125.796 241.758 71.034 1.00 29.16 173 SER D O 1
ATOM 664 N N . SER A 1 92 ? 125.827 239.538 70.717 1.00 23.63 174 SER D N 1
ATOM 665 C CA . SER A 1 92 ? 127.221 239.434 71.152 1.00 33.88 174 SER D CA 1
ATOM 666 C C . SER A 1 92 ? 128.228 239.880 70.085 1.00 31.27 174 SER D C 1
ATOM 667 O O . SER A 1 92 ? 129.382 240.160 70.401 1.00 31.79 174 SER D O 1
ATOM 670 N N . SER A 1 93 ? 127.788 239.964 68.829 1.00 25.77 175 SER D N 1
ATOM 671 C CA . SER A 1 93 ? 128.666 240.372 67.731 1.00 24.15 175 SER D CA 1
ATOM 672 C C . SER A 1 93 ? 129.298 241.750 67.960 1.00 26.17 175 SER D C 1
ATOM 673 O O . SER A 1 93 ? 128.718 242.608 68.621 1.00 24.56 175 SER D O 1
ATOM 676 N N . SER A 1 94 ? 130.485 241.965 67.402 1.00 21.58 176 SER D N 1
ATOM 677 C CA . SER A 1 94 ? 131.115 243.284 67.436 1.00 23.36 176 SER D CA 1
ATOM 678 C C . SER A 1 94 ? 130.501 244.249 66.433 1.00 28.46 176 SER D C 1
ATOM 679 O O . SER A 1 94 ? 130.721 245.460 66.508 1.00 27.64 176 SER D O 1
ATOM 682 N N . GLY A 1 95 ? 129.746 243.717 65.477 1.00 19.22 177 GLY D N 1
ATOM 683 C CA . GLY A 1 95 ? 129.286 244.527 64.366 1.00 18.06 177 GLY D CA 1
ATOM 684 C C . GLY A 1 95 ? 128.089 245.386 64.716 1.00 21.95 177 GLY D C 1
ATOM 685 O O . GLY A 1 95 ? 127.488 245.232 65.777 1.00 25.26 177 GLY D O 1
ATOM 686 N N . LEU A 1 96 ? 127.731 246.290 63.814 1.00 19.47 178 LEU D N 1
ATOM 687 C CA . LEU A 1 96 ? 126.551 247.114 64.022 1.00 21.93 178 LEU D CA 1
ATOM 688 C C . LEU A 1 96 ? 125.976 247.592 62.708 1.00 25.74 178 LEU D C 1
ATOM 689 O O . LEU A 1 96 ? 126.690 247.681 61.706 1.00 19.50 178 LEU D O 1
ATOM 694 N N . ALA A 1 97 ? 124.673 247.871 62.729 1.00 22.33 179 ALA D N 1
ATOM 695 C CA . ALA A 1 97 ? 123.991 248.594 61.655 1.00 24.40 179 ALA D CA 1
ATOM 696 C C . ALA A 1 97 ? 123.514 247.745 60.480 1.00 18.84 179 ALA D C 1
ATOM 697 O O . ALA A 1 97 ? 122.772 248.237 59.634 1.00 20.18 179 ALA D O 1
ATOM 699 N N . ALA A 1 98 ? 123.925 246.483 60.414 1.00 17.70 180 ALA D N 1
ATOM 700 C CA . ALA A 1 98 ? 123.464 245.639 59.324 1.00 17.74 180 ALA D CA 1
ATOM 701 C C . ALA A 1 98 ? 121.963 245.405 59.341 1.00 15.57 180 ALA D C 1
ATOM 702 O O . ALA A 1 98 ? 121.337 245.371 60.407 1.00 17.66 180 ALA D O 1
ATOM 704 N N . VAL A 1 99 ? 121.383 245.255 58.151 1.00 15.18 181 VAL D N 1
ATOM 705 C CA . VAL A 1 99 ? 119.988 244.885 58.023 1.00 13.01 181 VAL D CA 1
ATOM 706 C C . VAL A 1 99 ? 119.881 243.705 57.084 1.00 18.97 181 VAL D C 1
ATOM 707 O O . VAL A 1 99 ? 120.388 243.746 55.965 1.00 15.66 181 VAL D O 1
ATOM 711 N N . ILE A 1 100 ? 119.254 242.638 57.556 1.00 16.65 182 ILE D N 1
ATOM 712 C CA . ILE A 1 100 ? 119.038 241.459 56.730 1.00 14.70 182 ILE D CA 1
ATOM 713 C C . ILE A 1 100 ? 117.553 241.310 56.469 1.00 16.40 182 ILE D C 1
ATOM 714 O O . ILE A 1 100 ? 116.754 241.263 57.403 1.00 17.95 182 ILE D O 1
ATOM 719 N N . THR A 1 101 ? 117.186 241.240 55.195 1.00 14.47 183 THR D N 1
ATOM 720 C CA . THR A 1 101 ? 115.793 241.121 54.812 1.00 14.93 183 THR D CA 1
ATOM 721 C C . THR A 1 101 ? 115.563 239.727 54.246 1.00 18.03 183 THR D C 1
ATOM 722 O O . THR A 1 101 ? 116.252 239.306 53.314 1.00 18.35 183 THR D O 1
ATOM 726 N N . LEU A 1 102 ? 114.600 239.013 54.821 1.00 16.72 184 LEU D N 1
ATOM 727 C CA . LEU A 1 102 ? 114.313 237.642 54.413 1.00 18.36 184 LEU D CA 1
ATOM 728 C C . LEU A 1 102 ? 113.294 237.620 53.291 1.00 19.20 184 LEU D C 1
ATOM 729 O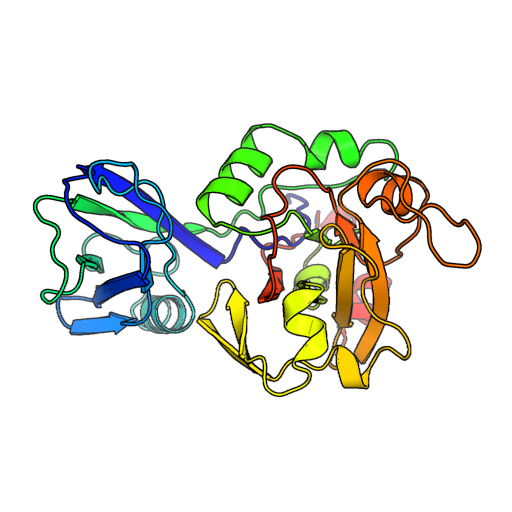 O . LEU A 1 102 ? 112.433 238.501 53.211 1.00 18.63 184 LEU D O 1
ATOM 734 N N . GLY A 1 103 ? 113.393 236.603 52.442 1.00 14.33 185 GLY D N 1
ATOM 735 C CA . GLY A 1 103 ? 112.423 236.366 51.389 1.00 14.09 185 GLY D CA 1
ATOM 736 C C . GLY A 1 103 ? 111.702 235.048 51.610 1.00 16.00 185 GLY D C 1
ATOM 737 O O . GLY A 1 103 ? 111.375 234.693 52.736 1.00 15.47 185 GLY D O 1
ATOM 738 N N . LYS A 1 104 ? 111.460 234.318 50.531 1.00 14.66 186 LYS D N 1
ATOM 739 C CA . LYS A 1 104 ? 110.721 233.067 50.605 1.00 15.10 186 LYS D CA 1
ATOM 740 C C . LYS A 1 104 ? 111.666 231.884 50.739 1.00 15.72 186 LYS D C 1
ATOM 741 O O . LYS A 1 104 ? 112.875 232.040 50.631 1.00 15.58 186 LYS D O 1
ATOM 747 N N . ILE A 1 105 ? 111.107 230.703 50.986 1.00 14.51 187 ILE D N 1
ATOM 748 C CA . ILE A 1 105 ? 111.865 229.470 50.848 1.00 13.27 187 ILE D CA 1
ATOM 749 C C . ILE A 1 105 ? 111.899 229.154 49.363 1.00 15.20 187 ILE D C 1
ATOM 750 O O . ILE A 1 105 ? 110.858 229.149 48.696 1.00 16.87 187 ILE D O 1
ATOM 755 N N . ILE A 1 106 ? 113.093 228.900 48.841 1.00 14.59 188 ILE D N 1
ATOM 756 C CA . ILE A 1 106 ? 113.275 228.635 47.418 1.00 14.68 188 ILE D CA 1
ATOM 757 C C . ILE A 1 106 ? 112.775 227.239 47.078 1.00 16.90 188 ILE D C 1
ATOM 758 O O . ILE A 1 106 ? 113.134 226.264 47.741 1.00 17.46 188 ILE D O 1
ATOM 763 N N . THR A 1 107 ? 111.930 227.147 46.055 1.00 16.42 189 THR D N 1
ATOM 764 C CA . THR A 1 107 ? 111.409 225.855 45.617 1.00 15.06 189 THR D CA 1
ATOM 765 C C . THR A 1 107 ? 111.939 225.488 44.231 1.00 19.53 189 THR D C 1
ATOM 766 O O . THR A 1 107 ? 111.881 224.330 43.829 1.00 18.31 189 THR D O 1
ATOM 770 N N . ASP A 1 108 ? 112.474 226.480 43.522 1.00 15.77 190 ASP D N 1
ATOM 771 C CA . ASP A 1 108 ? 113.036 226.281 42.183 1.00 19.36 190 ASP D CA 1
ATOM 772 C C . ASP A 1 108 ? 114.467 225.757 42.300 1.00 18.36 190 ASP D C 1
ATOM 773 O O . ASP A 1 108 ? 115.322 226.430 42.870 1.00 17.88 190 ASP D O 1
ATOM 778 N N . SER A 1 109 ? 114.744 224.570 41.765 1.00 19.09 191 SER D N 1
ATOM 779 C CA . SER A 1 109 ? 116.093 224.011 41.885 1.00 18.97 191 SER D CA 1
ATOM 780 C C . SER A 1 109 ? 117.091 224.842 41.084 1.00 17.14 191 SER D C 1
ATOM 781 O O . SER A 1 109 ? 118.300 224.822 41.354 1.00 17.32 191 SER D O 1
ATOM 784 N N . GLY A 1 110 ? 116.577 225.562 40.091 1.00 16.41 192 GLY D N 1
ATOM 785 C CA . GLY A 1 110 ? 117.389 226.456 39.287 1.00 17.15 192 GLY D CA 1
ATOM 786 C C . GLY A 1 110 ? 118.131 225.785 38.142 1.00 20.01 192 GLY D C 1
ATOM 787 O O . GLY A 1 110 ? 118.909 226.429 37.441 1.00 17.02 192 GLY D O 1
ATOM 788 N N . ILE A 1 111 ? 117.885 224.498 37.928 1.00 16.87 193 ILE D N 1
ATOM 789 C CA . ILE A 1 111 ? 118.645 223.777 36.905 1.00 15.46 193 ILE D CA 1
ATOM 790 C C . ILE A 1 111 ? 117.882 222.614 36.259 1.00 17.76 193 ILE D C 1
ATOM 791 O O . ILE A 1 111 ? 117.132 221.904 36.926 1.00 18.46 193 ILE D O 1
ATOM 796 N N . LEU A 1 112 ? 118.063 222.462 34.948 1.00 20.01 194 LEU D N 1
ATOM 797 C CA . LEU A 1 112 ? 117.537 221.330 34.192 1.00 17.96 194 LEU D CA 1
ATOM 798 C C . LEU A 1 112 ? 118.609 220.809 33.249 1.00 19.08 194 LEU D C 1
ATOM 799 O O . LEU A 1 112 ? 119.181 221.571 32.464 1.00 17.07 194 LEU D O 1
ATOM 804 N N . LEU A 1 113 ? 118.896 219.516 33.331 1.00 15.97 195 LEU D N 1
ATOM 805 C CA . LEU A 1 113 ? 119.881 218.913 32.444 1.00 14.91 195 LEU D CA 1
ATOM 806 C C . LEU A 1 113 ? 119.163 218.041 31.429 1.00 20.39 195 LEU D C 1
ATOM 807 O O . LEU A 1 113 ? 118.175 217.401 31.750 1.00 22.84 195 LEU D O 1
ATOM 812 N N . ALA A 1 114 ? 119.674 218.025 30.202 1.00 27.28 196 ALA D N 1
ATOM 813 C CA . ALA A 1 114 ? 119.051 217.273 29.119 1.00 31.67 196 ALA D CA 1
ATOM 814 C C . ALA A 1 114 ? 119.977 216.177 28.603 1.00 32.47 196 ALA D C 1
ATOM 815 O O . ALA A 1 114 ? 119.811 215.004 28.938 1.00 35.68 196 ALA D O 1
ATOM 817 N N . GLU A 1 115 ? 120.952 216.565 27.787 1.00 35.45 197 GLU D N 1
ATOM 818 C CA . GLU A 1 115 ? 121.964 215.628 27.304 1.00 40.50 197 GLU D CA 1
ATOM 819 C C . GLU A 1 115 ? 123.247 216.110 27.976 1.00 35.66 197 GLU D C 1
ATOM 820 O O . GLU A 1 115 ? 123.550 217.304 27.962 1.00 35.73 197 GLU D O 1
ATOM 826 N N . ILE A 1 116 ? 123.960 215.019 28.391 1.00 32.79 198 ILE D N 1
ATOM 827 C CA . ILE A 1 116 ? 125.111 215.393 29.210 1.00 38.79 198 ILE D CA 1
ATOM 828 C C . ILE A 1 116 ? 126.172 216.147 28.411 1.00 37.13 198 ILE D C 1
ATOM 829 O O . ILE A 1 116 ? 127.127 216.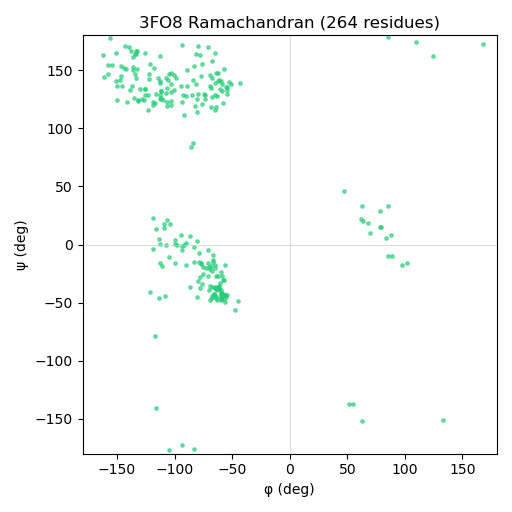687 28.978 1.00 30.24 198 ILE D O 1
ATOM 834 N N . GLU A 1 117 ? 125.992 216.187 27.095 1.00 35.92 199 GLU D N 1
ATOM 835 C CA . GLU A 1 117 ? 126.899 216.921 26.219 1.00 39.43 199 GLU D CA 1
ATOM 836 C C . GLU A 1 117 ? 126.667 218.434 26.314 1.00 37.61 199 GLU D C 1
ATOM 837 O O . GLU A 1 117 ? 127.526 219.231 25.933 1.00 40.26 199 GLU D O 1
ATOM 843 N N . ASN A 1 118 ? 125.499 218.826 26.819 1.00 34.14 200 ASN D N 1
A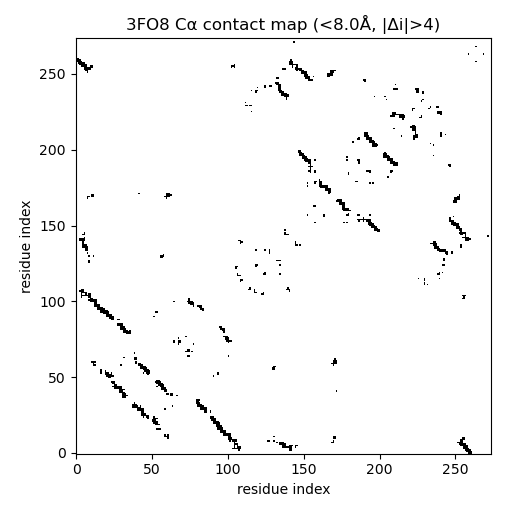TOM 844 C CA . ASN A 1 118 ? 125.184 220.240 27.005 1.00 28.79 200 ASN D CA 1
ATOM 845 C C . ASN A 1 118 ? 125.052 220.612 28.484 1.00 26.72 200 ASN D C 1
ATOM 846 O O . ASN A 1 118 ? 124.702 221.745 28.820 1.00 27.05 200 ASN D O 1
ATOM 851 N N . ALA A 1 119 ? 125.325 219.652 29.362 1.00 22.89 201 ALA D N 1
ATOM 852 C CA . ALA A 1 119 ? 125.131 219.852 30.800 1.00 17.63 201 ALA D CA 1
ATOM 853 C C . ALA A 1 119 ? 126.095 220.875 31.398 1.00 21.32 201 ALA D C 1
ATOM 854 O O . ALA A 1 119 ? 125.727 221.627 32.300 1.00 21.39 201 ALA D O 1
ATOM 856 N N . GLU A 1 120 ? 127.333 220.899 30.917 1.00 18.48 202 GLU D N 1
ATOM 857 C CA . GLU A 1 120 ? 128.310 221.839 31.471 1.00 20.44 202 GLU D CA 1
ATOM 858 C C . GLU A 1 120 ? 127.853 223.279 31.250 1.00 19.25 202 GLU D C 1
ATOM 859 O O . GLU A 1 120 ? 128.035 224.130 32.110 1.00 19.28 202 GLU D O 1
ATOM 865 N N . ALA A 1 121 ? 127.262 223.547 30.090 1.00 23.47 203 ALA D N 1
ATOM 866 C CA . ALA A 1 121 ? 126.682 224.860 29.813 1.00 21.00 203 ALA D CA 1
ATOM 867 C C . ALA A 1 121 ? 125.622 225.246 30.849 1.00 20.55 203 ALA D C 1
ATOM 868 O O . ALA A 1 121 ? 125.584 226.391 31.311 1.00 19.16 203 ALA D O 1
ATOM 870 N N . ALA A 1 122 ? 124.765 224.290 31.206 1.00 16.94 204 ALA D N 1
ATOM 871 C CA . ALA A 1 122 ? 123.760 224.503 32.242 1.00 16.44 204 ALA D CA 1
ATOM 872 C C . ALA A 1 122 ? 124.408 224.749 33.602 1.00 19.17 204 ALA D C 1
ATOM 873 O O . ALA A 1 122 ? 124.024 225.663 34.326 1.00 20.15 204 ALA D O 1
ATOM 875 N N . MET A 1 123 ? 125.389 223.918 33.948 1.00 17.33 205 MET D N 1
ATOM 876 C CA . MET A 1 123 ? 126.031 223.992 35.259 1.00 17.06 205 MET D CA 1
ATOM 877 C C . MET A 1 123 ? 126.768 225.306 35.479 1.00 17.39 205 MET D C 1
ATOM 878 O O . MET A 1 123 ? 126.953 225.731 36.615 1.00 17.50 205 MET D O 1
ATOM 883 N N . THR A 1 124 ? 127.214 225.937 34.399 1.00 16.97 206 THR D N 1
ATOM 884 C CA . THR A 1 124 ? 128.046 227.125 34.537 1.00 15.51 206 THR D CA 1
ATOM 885 C C . THR A 1 124 ? 127.311 228.404 34.117 1.00 19.24 206 THR D C 1
ATOM 886 O O . THR A 1 124 ? 127.932 229.453 33.935 1.00 19.11 206 THR D O 1
ATOM 890 N N . ALA A 1 125 ? 125.993 228.307 33.979 1.00 18.51 207 ALA D N 1
ATOM 891 C CA . ALA A 1 125 ? 125.152 229.459 33.655 1.00 15.99 207 ALA D CA 1
ATOM 892 C C . ALA A 1 125 ? 125.130 230.449 34.812 1.00 21.38 207 ALA D C 1
ATOM 893 O O . ALA A 1 125 ? 125.112 230.059 35.989 1.00 16.35 207 ALA D O 1
ATOM 895 N N . VAL A 1 126 ? 125.105 231.731 34.467 1.00 18.48 208 VAL D N 1
ATOM 896 C CA . VAL A 1 126 ? 125.366 232.784 35.442 1.00 14.91 208 VAL D CA 1
ATOM 897 C C . VAL A 1 126 ? 124.370 232.809 36.592 1.00 17.49 208 VAL D C 1
ATOM 898 O O . VAL A 1 126 ? 124.740 233.097 37.727 1.00 15.40 208 VAL D O 1
ATOM 902 N N . ASP A 1 127 ? 123.111 232.502 36.316 1.00 18.24 209 ASP D N 1
ATOM 903 C CA . ASP A 1 127 ? 122.108 232.558 37.377 1.00 16.73 209 ASP D CA 1
ATOM 904 C C . ASP A 1 127 ? 122.311 231.447 38.408 1.00 16.29 209 ASP D C 1
ATOM 905 O O . ASP A 1 127 ? 122.293 231.690 39.616 1.00 16.27 209 ASP D O 1
ATOM 910 N N . PHE A 1 128 ? 122.495 230.228 37.919 1.00 17.56 210 PHE D N 1
ATOM 911 C CA . PHE A 1 128 ? 122.733 229.076 38.782 1.00 17.04 210 PHE D CA 1
ATOM 912 C C . PHE A 1 128 ? 123.996 229.297 39.605 1.00 18.07 210 PHE D C 1
ATOM 913 O O . PHE A 1 128 ? 124.029 229.025 40.804 1.00 16.35 210 PHE D O 1
ATOM 921 N N . GLN A 1 129 ? 125.047 229.782 38.952 1.00 16.48 211 GLN D N 1
ATOM 922 C CA . GLN A 1 129 ? 126.317 230.028 39.628 1.00 12.47 211 GLN D CA 1
ATOM 923 C C . GLN A 1 129 ? 126.212 231.109 40.706 1.00 14.75 211 GLN D C 1
ATOM 924 O O . GLN A 1 129 ? 126.847 231.014 41.750 1.00 14.84 211 GLN D O 1
ATOM 930 N N . ALA A 1 130 ? 125.432 232.153 40.433 1.00 15.68 212 ALA D N 1
ATOM 931 C CA . ALA A 1 130 ? 125.223 233.215 41.411 1.00 16.91 212 ALA D CA 1
ATOM 932 C C . ALA A 1 130 ? 124.607 232.646 42.685 1.00 15.37 212 ALA D C 1
ATOM 933 O O . ALA A 1 130 ? 124.995 233.008 43.797 1.00 14.30 212 ALA D O 1
ATOM 935 N N . ASN A 1 131 ? 123.637 231.755 42.533 1.00 13.76 213 ASN D N 1
ATOM 936 C CA . ASN A 1 131 ? 123.042 231.132 43.715 1.00 13.25 213 ASN D CA 1
ATOM 937 C C . ASN A 1 131 ? 123.978 230.167 44.442 1.00 13.77 213 ASN D C 1
ATOM 938 O O . ASN A 1 131 ? 123.958 230.104 45.661 1.00 14.01 213 ASN D O 1
ATOM 943 N N . LEU A 1 132 ? 124.816 229.437 43.713 1.00 17.24 214 LEU D N 1
ATOM 944 C CA . LEU A 1 132 ? 125.800 228.594 44.395 1.00 11.21 214 LEU D CA 1
ATOM 945 C C . LEU A 1 132 ? 126.662 229.455 45.308 1.00 14.43 214 LEU D C 1
ATOM 946 O O . LEU A 1 132 ? 126.882 229.111 46.471 1.00 15.59 214 LEU D O 1
ATOM 951 N N . LYS A 1 133 ? 127.136 230.584 44.788 1.00 16.16 215 LYS D N 1
ATOM 952 C CA . LYS A 1 133 ? 128.020 231.468 45.550 1.00 12.76 215 LYS D CA 1
ATOM 953 C C . LYS A 1 133 ? 127.297 232.067 46.739 1.00 18.37 215 LYS D C 1
ATOM 954 O O . LYS A 1 133 ? 127.854 232.171 47.831 1.00 21.48 215 LYS D O 1
ATOM 960 N N . LYS A 1 134 ? 126.059 232.485 46.509 1.00 15.66 216 LYS D N 1
ATOM 961 C CA . LYS A 1 134 ? 125.256 233.112 47.553 1.00 18.16 216 LYS D CA 1
ATOM 962 C C . LYS A 1 134 ? 125.014 232.173 48.731 1.00 18.73 216 LYS D C 1
ATOM 963 O O . LYS A 1 134 ? 124.985 232.616 49.881 1.00 20.72 216 LYS D O 1
ATOM 969 N N . TYR A 1 135 ? 124.823 230.885 48.450 1.00 17.23 217 TYR D N 1
ATOM 970 C CA . TYR A 1 135 ? 124.542 229.921 49.515 1.00 18.30 217 TYR D CA 1
ATOM 971 C C . TYR A 1 135 ? 125.764 229.105 49.948 1.00 21.02 217 TYR D C 1
ATOM 972 O O . TYR A 1 135 ? 125.660 228.223 50.803 1.00 21.27 217 TYR D O 1
ATOM 981 N N . GLY A 1 136 ? 126.916 229.433 49.373 1.00 14.77 218 GLY D N 1
ATOM 982 C CA . GLY A 1 136 ? 128.184 228.860 49.795 1.00 17.13 218 GLY D CA 1
ATOM 983 C C . GLY A 1 136 ? 128.299 227.358 49.603 1.00 18.31 218 GLY D C 1
ATOM 984 O O . GLY A 1 136 ? 128.951 226.683 50.397 1.00 17.67 218 GLY D O 1
ATOM 985 N N . ILE A 1 137 ? 127.661 226.835 48.556 1.00 17.32 219 ILE D N 1
ATOM 986 C CA . ILE A 1 137 ? 127.683 225.397 48.272 1.00 19.50 219 ILE D CA 1
ATOM 987 C C . ILE A 1 137 ? 128.258 225.097 46.890 1.00 16.56 219 ILE D C 1
ATOM 988 O O . ILE A 1 137 ? 128.212 225.945 45.993 1.00 15.13 219 ILE D O 1
ATOM 993 N N . PRO A 1 138 ? 128.801 223.882 46.717 1.00 15.19 220 PRO D N 1
ATOM 994 C CA . PRO A 1 138 ? 129.290 223.444 45.407 1.00 11.34 220 PRO D CA 1
ATOM 995 C C . PRO A 1 138 ? 128.138 223.067 44.488 1.00 12.83 220 PRO D C 1
ATOM 996 O O . PRO A 1 138 ? 127.054 222.700 44.968 1.00 15.44 220 PRO D O 1
ATOM 1000 N N . GLY A 1 139 ? 128.378 223.144 43.180 1.00 13.32 221 GLY D N 1
ATOM 1001 C CA . GLY A 1 139 ? 127.390 222.766 42.185 1.00 13.62 221 GLY D CA 1
ATOM 1002 C C . GLY A 1 139 ? 127.380 221.274 41.911 1.00 12.71 221 GLY D C 1
ATOM 1003 O O . GLY A 1 139 ? 128.069 220.789 41.012 1.00 16.65 221 GLY D O 1
ATOM 1004 N N . VAL A 1 140 ? 126.599 220.550 42.703 1.00 13.28 222 VAL D N 1
ATOM 1005 C CA . VAL A 1 140 ? 126.381 219.126 42.512 1.00 14.36 222 VAL D CA 1
ATOM 1006 C C . VAL A 1 140 ? 124.884 218.900 42.459 1.00 13.99 222 VAL D C 1
ATOM 1007 O O . VAL A 1 140 ? 124.158 219.294 43.385 1.00 15.12 222 VAL D O 1
ATOM 1011 N N . VAL A 1 141 ? 124.418 218.283 41.377 1.00 13.61 223 VAL D N 1
ATOM 1012 C CA . VAL A 1 141 ? 122.986 218.091 41.164 1.00 11.30 223 VAL D CA 1
ATOM 1013 C C . VAL A 1 141 ? 122.690 216.660 40.715 1.00 15.50 223 VAL D C 1
ATOM 1014 O O . VAL A 1 141 ? 123.592 215.929 40.307 1.00 15.08 223 VAL D O 1
ATOM 1018 N N . ALA A 1 142 ? 121.428 216.260 40.807 1.00 12.92 224 ALA D N 1
ATOM 1019 C CA . ALA A 1 142 ? 120.995 214.981 40.268 1.00 13.71 224 ALA D CA 1
ATOM 1020 C C . ALA A 1 142 ? 121.157 214.992 38.754 1.00 15.61 224 ALA D C 1
ATOM 1021 O O . ALA A 1 142 ? 120.866 215.993 38.102 1.00 18.06 224 ALA D O 1
ATOM 1023 N N . LEU A 1 143 ? 121.632 213.880 38.194 1.00 15.83 225 LEU D N 1
ATOM 1024 C CA . LEU A 1 143 ? 121.859 213.782 36.756 1.00 15.74 225 LEU D CA 1
ATOM 1025 C C . LEU A 1 143 ? 120.565 213.896 35.957 1.00 17.54 225 LEU D C 1
ATOM 1026 O O . LEU A 1 143 ? 120.516 214.596 34.945 1.00 17.27 225 LEU D O 1
ATOM 1031 N N . TYR A 1 144 ? 119.524 213.202 36.406 1.00 15.36 226 TYR D N 1
ATOM 1032 C CA . TYR A 1 144 ? 118.261 213.169 35.672 1.00 19.93 226 TYR D CA 1
ATOM 1033 C C . TYR A 1 144 ? 117.189 214.014 36.341 1.00 16.69 226 TYR D C 1
ATOM 1034 O O . TYR A 1 144 ? 117.076 214.024 37.569 1.00 17.92 226 TYR D O 1
ATOM 1043 N N . PRO A 1 145 ? 116.377 214.713 35.535 1.00 17.79 227 PRO D N 1
ATOM 1044 C CA . PRO A 1 145 ? 115.318 215.529 36.131 1.00 17.97 227 PRO D CA 1
ATOM 1045 C C . PRO A 1 145 ? 114.274 214.639 36.790 1.00 18.61 227 PRO D C 1
ATOM 1046 O O . PRO A 1 145 ? 114.182 213.464 36.439 1.00 18.12 227 PRO D O 1
ATOM 1050 N N . GLY A 1 146 ? 113.515 215.182 37.735 1.00 15.62 228 GLY D N 1
ATOM 1051 C CA . GLY A 1 146 ? 112.422 214.448 38.344 1.00 15.65 228 GLY D CA 1
ATOM 1052 C C . GLY A 1 146 ? 112.500 214.365 39.852 1.00 20.57 228 GLY D C 1
ATOM 1053 O O . GLY A 1 146 ? 113.554 214.584 40.455 1.00 17.47 228 GLY D O 1
ATOM 1054 N N . GLU A 1 147 ? 111.362 214.041 40.457 1.00 18.14 229 GLU D N 1
ATOM 1055 C CA . GLU A 1 147 ? 111.219 213.964 41.904 1.00 24.95 229 GLU D CA 1
ATOM 1056 C C . GLU A 1 147 ? 112.198 212.979 42.544 1.00 21.36 229 GLU D C 1
ATOM 1057 O O . GLU A 1 147 ? 112.601 213.156 43.690 1.00 22.56 229 GLU D O 1
ATOM 1063 N N . LEU A 1 148 ? 112.564 211.939 41.805 1.00 19.87 230 LEU D N 1
ATOM 1064 C CA . LEU A 1 148 ? 113.473 210.912 42.308 1.00 23.02 230 LEU D CA 1
ATOM 1065 C C . LEU A 1 148 ? 114.835 211.471 42.739 1.00 24.35 230 LEU D C 1
ATOM 1066 O O . LEU A 1 148 ? 115.503 210.902 43.598 1.00 21.26 230 LEU D O 1
ATOM 1071 N N . GLY A 1 149 ? 115.247 212.584 42.143 1.00 22.74 231 GLY D N 1
ATOM 1072 C CA . GLY A 1 149 ? 116.542 213.159 42.467 1.00 14.70 231 GLY D CA 1
ATOM 1073 C C . GLY A 1 149 ? 116.591 213.709 43.877 1.00 18.93 231 GLY D C 1
ATOM 1074 O O . GLY A 1 149 ? 117.674 213.934 44.427 1.00 17.35 231 GLY D O 1
ATOM 1075 N N . ASP A 1 150 ? 115.417 213.938 44.460 1.00 16.78 232 ASP D N 1
ATOM 1076 C CA . ASP A 1 150 ? 115.327 214.457 45.818 1.00 19.50 232 ASP D CA 1
ATOM 1077 C C . ASP A 1 150 ? 115.849 213.429 46.818 1.00 18.77 232 ASP D C 1
ATOM 1078 O O . ASP A 1 150 ? 116.107 213.756 47.971 1.00 20.28 232 ASP D O 1
ATOM 1083 N N . LYS A 1 151 ? 115.992 212.183 46.376 1.00 17.12 233 LYS D N 1
ATOM 1084 C CA . LYS A 1 151 ? 116.393 211.118 47.280 1.00 21.17 233 LYS D CA 1
ATOM 1085 C C . LYS A 1 151 ? 117.900 210.935 47.290 1.00 19.79 233 LYS D C 1
ATOM 1086 O O . LYS A 1 151 ? 118.432 210.096 48.022 1.00 18.87 233 LYS D O 1
ATOM 1092 N N . ILE A 1 152 ? 118.584 211.741 46.488 1.00 17.94 234 ILE D N 1
ATOM 1093 C CA . ILE A 1 152 ? 120.036 211.678 46.402 1.00 16.43 234 ILE D CA 1
ATOM 1094 C C . ILE A 1 152 ? 120.656 212.660 47.387 1.00 17.77 234 ILE D C 1
ATOM 1095 O O . ILE A 1 152 ? 120.270 213.828 47.432 1.00 19.25 234 ILE D O 1
ATOM 1100 N N . GLU A 1 153 ? 121.592 212.174 48.199 1.00 14.03 235 GLU D N 1
ATOM 1101 C CA . GLU A 1 153 ? 122.268 213.017 49.179 1.00 13.78 235 GLU D CA 1
ATOM 1102 C C . GLU A 1 153 ? 123.762 212.888 48.959 1.00 16.54 235 GLU D C 1
ATOM 1103 O O . GLU A 1 153 ? 124.272 211.777 48.806 1.00 16.96 235 GLU D O 1
ATOM 1109 N N . ILE A 1 154 ? 124.468 214.014 48.935 1.00 13.16 236 ILE D N 1
ATOM 1110 C CA . ILE A 1 154 ? 125.908 213.982 48.702 1.00 13.26 236 ILE D CA 1
ATOM 1111 C C . ILE A 1 154 ? 126.712 214.391 49.942 1.00 16.52 236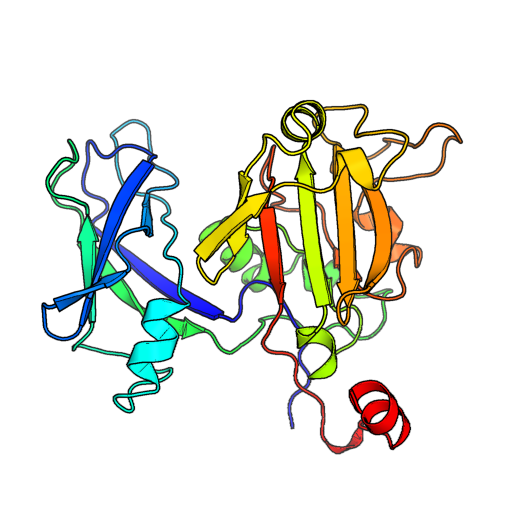 ILE D C 1
ATOM 1112 O O . ILE A 1 154 ? 126.418 215.384 50.585 1.00 18.79 236 ILE D O 1
ATOM 1117 N N . GLU A 1 155 ? 127.726 213.605 50.274 1.00 13.09 237 GLU D N 1
ATOM 1118 C CA . GLU A 1 155 ? 128.600 213.918 51.391 1.00 11.81 237 GLU D CA 1
ATOM 1119 C C . GLU A 1 155 ? 129.952 214.246 50.786 1.00 14.70 237 GLU D C 1
ATOM 1120 O O . GLU A 1 155 ? 130.486 213.464 50.008 1.00 12.21 237 GLU D O 1
ATOM 1126 N N . ILE A 1 156 ? 130.491 215.411 51.131 1.00 12.14 238 ILE D N 1
ATOM 1127 C CA . ILE A 1 156 ? 131.720 215.900 50.517 1.00 11.77 238 ILE D CA 1
ATOM 1128 C C . ILE A 1 156 ? 132.726 216.215 51.607 1.00 13.43 238 ILE D C 1
ATOM 1129 O O . ILE A 1 156 ? 132.413 216.936 52.553 1.00 12.83 238 ILE D O 1
ATOM 1134 N N . VAL A 1 157 ? 133.933 215.679 51.473 1.00 11.57 239 VAL D N 1
ATOM 1135 C CA . VAL A 1 157 ? 134.964 215.878 52.486 1.00 11.91 239 VAL D CA 1
ATOM 1136 C C . VAL A 1 157 ? 136.310 216.300 51.878 1.00 14.80 239 VAL D C 1
ATOM 1137 O O . VAL A 1 157 ? 136.864 215.618 51.012 1.00 14.69 239 VAL D O 1
ATOM 1141 N N . SER A 1 158 ? 136.826 217.433 52.336 1.00 13.46 240 SER D N 1
ATOM 1142 C CA . SER A 1 158 ? 138.105 217.949 51.855 1.00 13.98 240 SER D CA 1
ATOM 1143 C C . SER A 1 158 ? 139.256 217.087 52.359 1.00 15.44 240 SER D C 1
ATOM 1144 O O . SER A 1 158 ? 139.076 216.229 53.237 1.00 16.43 240 SER D O 1
ATOM 1147 N N . LYS A 1 159 ? 140.449 217.332 51.825 1.00 14.24 241 LYS D N 1
ATOM 1148 C CA . LYS A 1 159 ? 141.642 216.603 52.270 1.00 16.25 241 LYS D CA 1
ATOM 1149 C C . LYS A 1 159 ? 141.899 216.808 53.761 1.00 17.38 241 LYS D C 1
ATOM 1150 O O . LYS A 1 159 ? 142.131 215.841 54.492 1.00 15.61 241 LYS D O 1
ATOM 1156 N N . ALA A 1 160 ? 141.851 218.062 54.209 1.00 16.40 242 ALA D N 1
ATOM 1157 C CA . ALA A 1 160 ? 142.116 218.379 55.609 1.00 14.84 242 ALA D CA 1
ATOM 1158 C C . ALA A 1 160 ? 141.127 217.673 56.528 1.00 17.59 242 ALA D C 1
ATOM 1159 O O . ALA A 1 160 ? 141.505 217.140 57.575 1.00 16.57 242 ALA D O 1
ATOM 1161 N N . ASP A 1 161 ? 139.861 217.660 56.127 1.00 15.79 243 ASP D N 1
ATOM 1162 C CA . ASP A 1 161 ? 138.817 217.057 56.955 1.00 14.34 243 ASP D CA 1
ATOM 1163 C C . ASP A 1 161 ? 138.806 215.534 56.875 1.00 16.38 243 ASP D C 1
ATOM 1164 O O . ASP A 1 161 ? 138.423 214.864 57.832 1.00 18.71 243 ASP D O 1
ATOM 1169 N N . TYR A 1 162 ? 139.249 214.987 55.743 1.00 14.01 244 TYR D N 1
ATOM 1170 C CA . TYR A 1 162 ? 139.379 213.538 55.605 1.00 13.29 244 TYR D CA 1
ATOM 1171 C C . TYR A 1 162 ? 140.287 212.961 56.690 1.00 15.41 244 TYR D C 1
ATOM 1172 O O . TYR A 1 162 ? 139.979 211.924 57.287 1.00 15.89 244 TYR D O 1
ATOM 1181 N N . ALA A 1 163 ? 141.399 213.643 56.945 1.00 16.88 245 ALA D N 1
ATOM 1182 C CA . ALA A 1 163 ? 142.390 213.187 57.919 1.00 18.30 245 ALA D CA 1
ATOM 1183 C C . ALA A 1 163 ? 141.814 213.055 59.323 1.00 21.74 245 ALA D C 1
ATOM 1184 O O . ALA A 1 163 ? 142.331 212.307 60.147 1.00 15.70 245 ALA D O 1
ATOM 1186 N N . LYS A 1 164 ? 140.734 213.782 59.582 1.00 16.86 246 LYS D N 1
ATOM 1187 C CA . LYS A 1 164 ? 140.113 213.816 60.900 1.00 15.99 246 LYS D CA 1
ATOM 1188 C C . LYS A 1 164 ? 139.171 212.635 61.132 1.00 16.30 246 LYS D C 1
ATOM 1189 O O . LYS A 1 164 ? 138.771 212.355 62.267 1.00 16.34 246 LYS D O 1
ATOM 1195 N N . GLY A 1 165 ? 138.808 211.950 60.051 1.00 15.95 247 GLY D N 1
ATOM 1196 C CA . GLY A 1 165 ? 137.869 210.848 60.136 1.00 16.04 247 GLY D CA 1
ATOM 1197 C C . GLY A 1 165 ? 136.563 211.259 60.794 1.00 13.93 247 GLY D C 1
ATOM 1198 O O . GLY A 1 165 ? 136.025 212.329 60.519 1.00 16.29 247 GLY D O 1
ATOM 1199 N N . ALA A 1 166 ? 136.050 210.411 61.677 1.00 13.19 248 ALA D N 1
ATOM 1200 C CA . ALA A 1 166 ? 134.736 210.646 62.280 1.00 16.44 248 ALA D CA 1
ATOM 1201 C C . ALA A 1 166 ? 134.727 211.811 63.264 1.00 17.09 248 ALA D C 1
ATOM 1202 O O . ALA A 1 166 ? 133.672 212.190 63.776 1.00 17.28 248 ALA D O 1
ATOM 1204 N N . SER A 1 167 ? 135.893 212.393 63.524 1.00 16.29 249 SER D N 1
ATOM 1205 C CA . SER A 1 167 ? 135.959 213.566 64.398 1.00 19.34 249 SER D CA 1
ATOM 1206 C C . SER A 1 167 ? 135.406 214.805 63.703 1.00 17.91 249 SER D C 1
ATOM 1207 O O . SER A 1 167 ? 135.055 215.787 64.354 1.00 20.87 249 SER D O 1
ATOM 1210 N N . ALA A 1 168 ? 135.357 214.763 62.378 1.00 14.18 250 ALA D N 1
ATOM 1211 C CA . ALA A 1 168 ? 134.826 215.876 61.598 1.00 14.48 250 ALA D CA 1
ATOM 1212 C C . ALA A 1 168 ? 133.306 215.823 61.593 1.00 15.99 250 ALA D C 1
ATOM 1213 O O . ALA A 1 168 ? 132.711 214.898 61.042 1.00 16.81 250 ALA D O 1
ATOM 1215 N N . LEU A 1 169 ? 132.673 216.811 62.214 1.00 15.11 251 LEU D N 1
ATOM 1216 C CA . LEU A 1 169 ? 131.218 216.901 62.158 1.00 16.38 251 LEU D CA 1
ATOM 1217 C C . LEU A 1 169 ? 130.828 217.772 60.969 1.00 15.30 251 LEU D C 1
ATOM 1218 O O . LEU A 1 169 ? 131.087 218.971 60.958 1.00 16.44 251 LEU D O 1
ATOM 1223 N N . LEU A 1 170 ? 130.231 217.152 59.957 1.00 16.17 252 LEU D N 1
ATOM 1224 C CA . LEU A 1 170 ? 129.885 217.840 58.717 1.00 15.15 252 LEU D CA 1
ATOM 1225 C C . LEU A 1 170 ? 128.546 218.562 58.802 1.00 16.02 252 LEU D C 1
ATOM 1226 O O . LEU A 1 170 ? 127.530 217.965 59.171 1.00 15.03 252 LEU D O 1
ATOM 1231 N N . PRO A 1 171 ? 128.527 219.847 58.433 1.00 15.27 253 PRO D N 1
ATOM 1232 C CA . PRO A 1 171 ? 127.249 220.560 58.440 1.00 14.60 253 PRO D CA 1
ATOM 1233 C C . PRO A 1 171 ? 126.342 220.029 57.330 1.00 16.20 253 PRO D C 1
ATOM 1234 O O . PRO A 1 171 ? 126.829 219.643 56.261 1.00 14.53 253 PRO D O 1
ATOM 1238 N N . ILE A 1 172 ? 125.040 220.002 57.591 1.00 15.59 254 ILE D N 1
ATOM 1239 C CA . ILE A 1 172 ? 124.057 219.534 56.611 1.00 15.58 254 ILE D CA 1
ATOM 1240 C C . ILE A 1 172 ? 123.336 220.727 55.991 1.00 15.57 254 ILE D C 1
ATOM 1241 O O . ILE A 1 172 ? 122.785 221.563 56.701 1.00 14.52 254 ILE D O 1
ATOM 1246 N N . TYR A 1 173 ? 123.389 220.821 54.667 1.00 14.48 255 TYR D N 1
ATOM 1247 C CA . TYR A 1 173 ? 122.800 221.943 53.939 1.00 12.29 255 TYR D CA 1
ATOM 1248 C C . TYR A 1 173 ? 121.620 221.459 53.117 1.00 15.98 255 TYR D C 1
ATOM 1249 O O . TYR A 1 173 ? 121.699 220.403 52.506 1.00 17.01 255 TYR D O 1
ATOM 1258 N N . PRO A 1 174 ? 120.540 222.253 53.049 1.00 15.56 256 PRO D N 1
ATOM 1259 C CA . PRO A 1 174 ? 120.371 223.552 53.706 1.00 15.87 256 PRO D CA 1
ATOM 12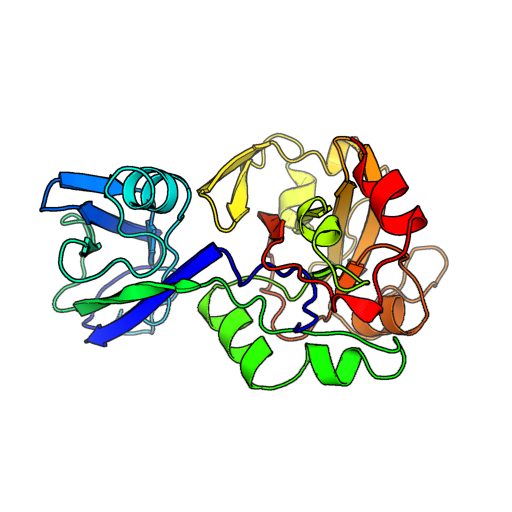60 C C . PRO A 1 174 ? 119.684 223.449 55.073 1.00 17.27 256 PRO D C 1
ATOM 1261 O O . PRO A 1 174 ? 119.493 224.464 55.747 1.00 14.34 256 PRO D O 1
ATOM 1265 N N . GLY A 1 175 ? 119.317 222.235 55.477 1.00 14.59 257 GLY D N 1
ATOM 1266 C CA . GLY A 1 175 ? 118.492 222.042 56.658 1.00 16.58 257 GLY D CA 1
ATOM 1267 C C . GLY A 1 175 ? 119.090 222.434 57.998 1.00 19.74 257 GLY D C 1
ATOM 1268 O O . GLY A 1 175 ? 118.376 222.927 58.885 1.00 14.68 257 GLY D O 1
ATOM 1269 N N . GLY A 1 176 ? 120.384 222.179 58.167 1.00 17.73 258 GLY D N 1
ATOM 1270 C CA . GLY A 1 176 ? 121.051 222.431 59.432 1.00 15.53 258 GLY D CA 1
ATOM 1271 C C . GLY A 1 176 ? 121.449 221.168 60.176 1.00 17.79 258 GLY D C 1
ATOM 1272 O O . GLY A 1 176 ? 121.106 220.059 59.770 1.00 17.43 258 GLY D O 1
ATOM 1273 N N . GLY A 1 177 ? 122.166 221.341 61.281 1.00 16.19 259 GLY D N 1
ATOM 1274 C CA . GLY A 1 177 ? 122.650 220.219 62.068 1.00 17.60 259 GLY D CA 1
ATOM 1275 C C . GLY A 1 177 ? 123.965 219.691 61.524 1.00 16.33 259 GLY D C 1
ATOM 1276 O O . GLY A 1 177 ? 124.482 220.208 60.536 1.00 14.64 259 GLY D O 1
ATOM 1277 N N . THR A 1 178 ? 124.523 218.674 62.175 1.00 13.28 260 THR D N 1
ATOM 1278 C CA . THR A 1 178 ? 125.760 218.067 61.676 1.00 14.87 260 THR D CA 1
ATOM 1279 C C . THR A 1 178 ? 125.673 216.553 61.674 1.00 15.41 260 THR D C 1
ATOM 1280 O O . THR A 1 178 ? 124.773 215.968 62.283 1.00 16.30 260 THR D O 1
ATOM 1284 N N . ARG A 1 179 ? 126.619 215.913 60.990 1.00 15.18 261 ARG D N 1
ATOM 1285 C CA . ARG A 1 179 ? 126.717 214.459 61.027 1.00 17.81 261 ARG D CA 1
ATOM 1286 C C . ARG A 1 179 ? 128.181 214.047 60.941 1.00 14.59 261 ARG D C 1
ATOM 1287 O O . ARG A 1 179 ? 128.937 214.609 60.160 1.00 13.37 261 ARG D O 1
ATOM 1295 N N . ALA A 1 180 ? 128.588 213.082 61.760 1.00 14.08 262 ALA D N 1
ATOM 1296 C CA . ALA A 1 180 ? 129.971 212.600 61.710 1.00 14.58 262 ALA D CA 1
ATOM 1297 C C . ALA A 1 180 ? 130.365 212.147 60.302 1.00 16.40 262 ALA D C 1
ATOM 1298 O O . ALA A 1 180 ? 129.616 211.421 59.644 1.00 18.40 262 ALA D O 1
ATOM 1300 N N . SER A 1 181 ? 131.536 212.585 59.837 1.00 12.12 263 SER D N 1
ATOM 1301 C CA . SER A 1 181 ? 132.028 212.178 58.529 1.00 15.94 263 SER D CA 1
ATOM 1302 C C . SER A 1 181 ? 132.256 210.670 58.450 1.00 17.73 263 SER D C 1
ATOM 1303 O O . SER A 1 181 ? 132.743 210.051 59.405 1.00 15.90 263 SER D O 1
ATOM 1306 N N . THR A 1 182 ? 131.901 210.095 57.301 1.00 13.70 264 THR D N 1
ATOM 1307 C CA . THR A 1 182 ? 132.119 208.678 57.022 1.00 14.07 264 THR D CA 1
ATOM 1308 C C . THR A 1 182 ? 133.240 208.449 56.002 1.00 12.98 264 THR D C 1
ATOM 1309 O O . THR A 1 182 ? 133.550 207.304 55.658 1.00 15.00 264 THR D O 1
ATOM 1313 N N . ALA A 1 183 ? 133.852 209.524 55.516 1.00 13.88 265 ALA D N 1
ATOM 1314 C CA . ALA A 1 183 ? 134.795 209.397 54.403 1.00 16.95 265 ALA D CA 1
ATOM 1315 C C . ALA A 1 183 ? 135.936 208.421 54.683 1.00 15.86 265 ALA D C 1
ATOM 1316 O O . ALA A 1 183 ? 136.304 207.623 53.818 1.00 15.44 265 ALA D O 1
ATOM 1318 N N . LYS A 1 184 ? 136.509 208.482 55.881 1.00 16.73 266 LYS D N 1
ATOM 1319 C CA . LYS A 1 184 ? 137.630 207.607 56.204 1.00 20.06 266 LYS D CA 1
ATOM 1320 C C . LYS A 1 184 ? 137.171 206.154 56.372 1.00 18.81 266 LYS D C 1
ATOM 1321 O O . LYS A 1 184 ? 137.929 205.221 56.139 1.00 18.88 266 LYS D O 1
ATOM 1327 N N . ALA A 1 185 ? 135.915 205.962 56.753 1.00 16.26 267 ALA D N 1
ATOM 1328 C CA . ALA A 1 185 ? 135.381 204.614 56.893 1.00 14.83 267 ALA D CA 1
ATOM 1329 C C . ALA A 1 185 ? 135.072 203.991 55.528 1.00 17.52 267 ALA D C 1
ATOM 1330 O O . ALA A 1 185 ? 135.227 202.790 55.342 1.00 17.16 267 ALA D O 1
ATOM 1332 N N . VAL A 1 186 ? 134.653 204.830 54.578 1.00 15.33 268 VAL D N 1
ATOM 1333 C CA . VAL A 1 186 ? 134.194 204.392 53.260 1.00 16.95 268 VAL D CA 1
ATOM 1334 C C . VAL A 1 186 ? 135.314 204.230 52.220 1.00 15.85 268 VAL D C 1
ATOM 1335 O O . VAL A 1 186 ? 135.258 203.321 51.392 1.00 19.40 268 VAL D O 1
ATOM 1339 N N . PHE A 1 187 ? 136.318 205.107 52.257 1.00 17.25 269 PHE D N 1
ATOM 1340 C CA . PHE A 1 187 ? 137.439 205.065 51.308 1.00 14.00 269 PHE D CA 1
ATOM 1341 C C . PHE A 1 187 ? 138.681 204.394 51.882 1.00 17.99 269 PHE D C 1
ATOM 1342 O O . PHE A 1 187 ? 139.014 204.577 53.050 1.00 23.18 269 PHE D O 1
ATOM 1350 N N . GLY A 1 188 ? 139.405 203.655 51.053 1.00 19.18 270 GLY D N 1
ATOM 1351 C CA . GLY A 1 188 ? 140.690 203.142 51.495 1.00 18.94 270 GLY D CA 1
ATOM 1352 C C . GLY A 1 188 ? 141.746 204.228 51.403 1.00 23.20 270 GLY D C 1
ATOM 1353 O O . GLY A 1 188 ? 142.685 204.286 52.197 1.00 23.07 270 GLY D O 1
ATOM 1354 N N . TYR A 1 189 ? 141.562 205.112 50.429 1.00 21.71 271 TYR D N 1
ATOM 1355 C CA A TYR A 1 189 ? 142.539 206.122 50.009 0.50 23.74 271 TYR D CA 1
ATOM 1356 C CA B TYR A 1 189 ? 142.522 206.172 50.210 0.50 23.62 271 TYR D CA 1
ATOM 1357 C C . TYR A 1 189 ? 141.828 207.490 49.974 1.00 26.27 271 TYR D C 1
ATOM 1358 O O . TYR A 1 189 ? 140.728 207.570 49.431 1.00 23.19 271 TYR D O 1
ATOM 1375 N N . GLY A 1 190 ? 142.449 208.545 50.491 1.00 21.64 272 GLY D N 1
ATOM 1376 C CA . GLY A 1 190 ? 141.797 209.842 50.537 1.00 21.89 272 GLY D CA 1
ATOM 1377 C C . GLY A 1 190 ? 142.287 210.846 49.514 1.00 20.59 272 GLY D C 1
ATOM 1378 O O . GLY A 1 190 ? 143.128 210.523 48.676 1.00 21.93 272 GLY D O 1
ATOM 1379 N N . PRO A 1 191 ? 141.751 212.076 49.572 1.00 20.23 273 PRO D N 1
ATOM 1380 C CA . PRO A 1 191 ? 142.224 213.159 48.709 1.00 15.86 273 PRO D CA 1
ATOM 1381 C C . PRO A 1 191 ? 143.740 213.286 48.802 1.00 16.84 273 PRO D C 1
ATOM 1382 O O . PRO A 1 191 ? 144.287 213.203 49.899 1.00 19.93 273 PRO D O 1
ATOM 1386 N N . GLN A 1 192 ? 144.403 213.498 47.670 1.00 16.30 274 GLN D N 1
ATOM 1387 C CA . GLN A 1 192 ? 145.859 213.551 47.639 1.00 16.88 274 GLN D CA 1
ATOM 1388 C C . GLN A 1 192 ? 146.393 214.973 47.500 1.00 18.81 274 GLN D C 1
ATOM 1389 O O . GLN A 1 192 ? 147.587 215.200 47.650 1.00 19.89 274 GLN D O 1
ATOM 1395 N N . THR A 1 193 ? 145.510 215.926 47.212 1.00 18.61 275 THR D N 1
ATOM 1396 C CA . THR A 1 193 ? 145.888 217.339 47.157 1.00 19.61 275 THR D CA 1
ATOM 1397 C C . THR A 1 193 ? 144.778 218.162 47.785 1.00 19.94 275 THR D C 1
ATOM 1398 O O . THR A 1 193 ? 143.692 217.649 48.034 1.00 18.31 275 THR D O 1
ATOM 1402 N N . ASP A 1 194 ? 145.037 219.446 48.004 1.00 17.63 276 ASP D N 1
ATOM 1403 C CA . ASP A 1 194 ? 144.039 220.321 48.608 1.00 19.05 276 ASP D CA 1
ATOM 1404 C C . ASP A 1 194 ? 143.005 220.792 47.592 1.00 17.21 276 ASP D C 1
ATOM 1405 O O . ASP A 1 194 ? 142.122 221.580 47.920 1.00 21.22 276 ASP D O 1
ATOM 1410 N N . SER A 1 195 ? 143.112 220.299 46.363 1.00 16.04 277 SER D N 1
ATOM 1411 C CA . SER A 1 195 ? 142.060 220.507 45.377 1.00 15.70 277 SER D CA 1
ATOM 1412 C C . SER A 1 195 ? 141.170 219.274 45.281 1.00 13.53 277 SER D C 1
ATOM 1413 O O . SER A 1 195 ? 140.241 219.250 44.480 1.00 14.51 277 SER D O 1
ATOM 1416 N N . GLN A 1 196 ? 141.455 218.244 46.078 1.00 12.57 278 GLN D N 1
ATOM 1417 C CA . GLN A 1 196 ? 140.684 217.002 45.979 1.00 12.53 278 GLN D CA 1
ATOM 1418 C C . GLN A 1 196 ? 139.684 216.786 47.114 1.00 15.80 278 GLN D C 1
ATOM 1419 O O . GLN A 1 196 ? 139.921 217.193 48.254 1.00 16.01 278 GLN D O 1
ATOM 1425 N N . TYR A 1 197 ? 138.563 216.151 46.779 1.00 12.44 279 TYR D N 1
ATOM 1426 C CA . TYR A 1 197 ? 137.441 215.988 47.704 1.00 13.46 279 TYR D CA 1
ATOM 1427 C C . TYR A 1 197 ? 136.868 214.589 47.572 1.00 13.79 279 TYR D C 1
ATOM 1428 O O . TYR A 1 197 ? 136.639 214.105 46.456 1.00 16.41 279 TYR D O 1
ATOM 1437 N N . ALA A 1 198 ? 136.639 213.935 48.705 1.00 14.71 280 ALA D N 1
ATOM 1438 C CA . ALA A 1 198 ? 135.963 212.649 48.698 1.00 13.39 280 ALA D CA 1
ATOM 1439 C C . ALA A 1 198 ? 134.479 212.907 48.583 1.00 16.23 280 ALA D C 1
ATOM 1440 O O . ALA A 1 198 ? 133.911 213.657 49.384 1.00 18.03 280 ALA D O 1
ATOM 1442 N N . ILE A 1 199 ? 133.849 212.303 47.581 1.00 12.84 281 ILE D N 1
ATOM 1443 C CA . ILE A 1 199 ? 132.434 212.522 47.325 1.00 14.04 281 ILE D CA 1
ATOM 1444 C C . ILE A 1 199 ? 131.684 211.212 47.467 1.00 13.16 281 ILE D C 1
ATOM 1445 O O . ILE A 1 199 ? 132.015 210.224 46.800 1.00 15.07 281 ILE D O 1
ATOM 1450 N N . ILE A 1 200 ? 130.689 211.197 48.350 1.00 10.87 282 ILE D N 1
ATOM 1451 C CA . ILE A 1 200 ? 129.869 210.008 48.561 1.00 13.63 282 ILE D CA 1
ATOM 1452 C C . ILE A 1 200 ? 128.428 210.314 48.168 1.00 15.93 282 ILE D C 1
ATOM 1453 O O . ILE A 1 200 ? 127.816 211.246 48.701 1.00 15.69 282 ILE D O 1
ATOM 1458 N N . VAL A 1 201 ? 127.900 209.540 47.222 1.00 15.59 283 VAL D N 1
ATOM 1459 C CA . VAL A 1 201 ? 126.526 209.701 46.767 1.00 10.87 283 VAL D CA 1
ATOM 1460 C C . VAL A 1 201 ? 125.677 208.596 47.394 1.00 14.07 283 VAL D C 1
ATOM 1461 O O . VAL A 1 201 ? 125.953 207.414 47.198 1.00 15.00 283 VAL D O 1
ATOM 1465 N N . ARG A 1 202 ? 124.662 208.981 48.163 1.00 11.10 284 ARG D N 1
ATOM 1466 C CA . ARG A 1 202 ? 123.722 208.008 48.722 1.00 12.73 284 ARG D CA 1
ATOM 1467 C C . ARG A 1 202 ? 122.318 208.177 48.148 1.00 14.30 284 ARG D C 1
ATOM 1468 O O . ARG A 1 202 ? 121.872 209.292 47.890 1.00 16.42 284 ARG D O 1
ATOM 1476 N N . ARG A 1 203 ? 121.630 207.059 47.946 1.00 20.13 285 ARG D N 1
ATOM 1477 C CA . ARG A 1 203 ? 120.206 207.067 47.638 1.00 20.30 285 ARG D CA 1
ATOM 1478 C C . ARG A 1 203 ? 119.532 205.986 48.483 1.00 24.59 285 ARG D C 1
ATOM 1479 O O . ARG A 1 203 ? 119.940 204.832 48.451 1.00 22.41 285 ARG D O 1
ATOM 1487 N N A ASN A 1 204 ? 118.509 206.363 49.248 0.50 27.83 286 ASN D N 1
ATOM 1488 N N B ASN A 1 204 ? 118.524 206.380 49.255 0.50 27.83 286 ASN D N 1
ATOM 1489 C CA A ASN A 1 204 ? 117.806 205.414 50.114 0.50 32.93 286 ASN D CA 1
ATOM 1490 C CA B ASN A 1 204 ? 117.816 205.456 50.133 0.50 32.92 286 ASN D CA 1
ATOM 1491 C C A ASN A 1 204 ? 118.740 204.619 51.036 0.50 31.55 286 ASN D C 1
ATOM 1492 C C B ASN A 1 204 ? 118.741 204.630 51.030 0.50 31.55 286 ASN D C 1
ATOM 1493 O O A ASN A 1 204 ? 118.698 203.386 51.056 0.50 32.89 286 ASN D O 1
ATOM 1494 O O B ASN A 1 204 ? 118.692 203.397 51.030 0.50 32.89 286 ASN D O 1
ATOM 1503 N N . ASP A 1 205 ? 119.584 205.324 51.787 1.00 34.39 287 ASP D N 1
ATOM 1504 C CA . ASP A 1 205 ? 120.491 204.682 52.749 1.00 27.36 287 ASP D CA 1
ATOM 1505 C C . ASP A 1 205 ? 121.582 203.814 52.130 1.00 34.29 287 ASP D C 1
ATOM 1506 O O . ASP A 1 205 ? 122.254 203.052 52.834 1.00 30.91 287 ASP D O 1
ATOM 1511 N N . ALA A 1 206 ? 121.762 203.910 50.821 1.00 20.49 288 ALA D N 1
ATOM 1512 C CA . ALA A 1 206 ? 122.793 203.118 50.176 1.00 18.76 288 ALA D CA 1
ATOM 1513 C C . ALA A 1 206 ? 123.772 204.001 49.417 1.00 17.58 288 ALA D C 1
ATOM 1514 O O . ALA A 1 206 ? 123.370 204.845 48.615 1.00 15.22 288 ALA D O 1
ATOM 1516 N N . ILE A 1 207 ? 125.058 203.809 49.674 1.00 11.96 289 ILE D N 1
ATOM 1517 C CA . ILE A 1 207 ? 126.074 204.438 48.833 1.00 11.91 289 ILE D CA 1
ATOM 1518 C C . ILE A 1 207 ? 125.989 203.860 47.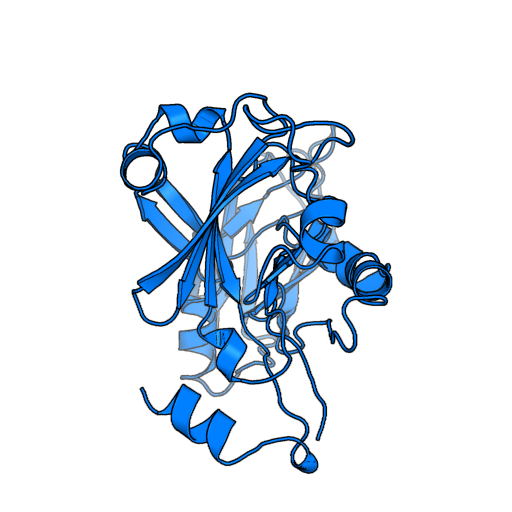426 1.00 17.12 289 ILE D C 1
ATOM 1519 O O . ILE A 1 207 ? 126.221 202.670 47.226 1.00 18.34 289 ILE D O 1
ATOM 1524 N N . VAL A 1 208 ? 125.655 204.700 46.450 1.00 17.23 290 VAL D N 1
ATOM 1525 C CA . VAL A 1 208 ? 125.585 204.257 45.062 1.00 16.15 290 VAL D CA 1
ATOM 1526 C C . VAL A 1 208 ? 126.840 204.636 44.282 1.00 18.92 290 VAL D C 1
ATOM 1527 O O . VAL A 1 208 ? 127.102 204.101 43.213 1.00 22.89 290 VAL D O 1
ATOM 1531 N N . GLN A 1 209 ? 127.624 205.560 44.826 1.00 13.48 291 GLN D N 1
ATOM 1532 C CA . GLN A 1 209 ? 128.877 205.951 44.208 1.00 17.18 291 GLN D CA 1
ATOM 1533 C C . GLN A 1 209 ? 129.751 206.638 45.235 1.00 17.55 291 GLN D C 1
ATOM 1534 O O . GLN A 1 209 ? 129.251 207.360 46.093 1.00 14.95 291 GLN D O 1
ATOM 1540 N N . SER A 1 210 ? 131.056 206.410 45.148 1.00 16.11 292 SER D N 1
ATOM 1541 C CA . SER A 1 210 ? 131.993 207.083 46.039 1.00 16.65 292 SER D CA 1
ATOM 1542 C C . SER A 1 210 ? 133.305 207.253 45.298 1.00 20.52 292 SER D C 1
ATOM 1543 O O . SER A 1 210 ? 133.865 206.281 44.778 1.00 19.20 292 SER D O 1
ATOM 1546 N N . VAL A 1 211 ? 133.774 208.495 45.216 1.00 14.11 293 VAL D N 1
ATOM 1547 C CA . VAL A 1 211 ? 134.957 208.811 44.423 1.00 13.67 293 VAL D CA 1
ATOM 1548 C C . VAL A 1 211 ? 135.621 210.112 44.884 1.00 14.30 293 VAL D C 1
ATOM 1549 O O . VAL A 1 211 ? 134.946 211.039 45.350 1.00 16.48 293 VAL D O 1
ATOM 1553 N N . VAL A 1 212 ? 136.947 210.154 44.780 1.00 15.37 294 VAL D N 1
ATOM 1554 C CA . VAL A 1 212 ? 137.725 211.375 45.015 1.00 13.90 294 VAL D CA 1
ATOM 1555 C C . VAL A 1 212 ? 137.961 212.101 43.693 1.00 17.44 294 VAL D C 1
ATOM 1556 O O . VAL A 1 212 ? 138.522 211.529 42.749 1.00 16.90 294 VAL D O 1
ATOM 1560 N N . LEU A 1 213 ? 137.522 213.356 43.624 1.00 13.67 295 LEU D N 1
ATOM 1561 C CA . LEU A 1 213 ? 137.646 214.152 42.402 1.00 13.61 295 LEU D CA 1
ATOM 1562 C C . LEU A 1 213 ? 138.351 215.453 42.726 1.00 13.67 295 LEU D C 1
ATOM 1563 O O . LEU A 1 213 ? 138.453 215.834 43.882 1.00 15.18 295 LEU D O 1
ATOM 1568 N N . SER A 1 214 ? 138.821 216.145 41.700 1.00 12.70 296 SER D N 1
ATOM 1569 C CA . SER A 1 214 ? 139.632 217.334 41.899 1.00 14.30 296 SER D CA 1
ATOM 1570 C C . SER A 1 214 ? 139.016 218.560 41.241 1.00 14.61 296 SER D C 1
ATOM 1571 O O . SER A 1 214 ? 138.405 218.451 40.186 1.00 12.73 296 SER D O 1
ATOM 1574 N N . THR A 1 215 ? 139.208 219.725 41.855 1.00 11.22 297 THR D N 1
ATOM 1575 C CA . THR A 1 215 ? 138.775 220.976 41.250 1.00 13.44 297 THR D CA 1
ATOM 1576 C C . THR A 1 215 ? 139.876 221.577 40.382 1.00 16.18 297 THR D C 1
ATOM 1577 O O . THR A 1 215 ? 139.696 222.649 39.813 1.00 16.68 297 THR D O 1
ATOM 1581 N N . LYS A 1 216 ? 141.016 220.893 40.286 1.00 15.95 298 LYS D N 1
ATOM 1582 C CA . LYS A 1 216 ? 142.136 221.397 39.492 1.00 19.57 298 LYS D CA 1
ATOM 1583 C C . LYS A 1 216 ? 142.325 220.628 38.181 1.00 20.17 298 LYS D C 1
ATOM 1584 O O . LYS A 1 216 ? 142.504 219.412 38.182 1.00 17.43 298 LYS D O 1
ATOM 1590 N N . ARG A 1 217 ? 142.288 221.346 37.062 1.00 16.53 299 ARG D N 1
ATOM 1591 C CA . ARG A 1 217 ? 142.505 220.724 35.761 1.00 17.55 299 ARG D CA 1
ATOM 1592 C C . ARG A 1 217 ? 143.803 219.940 35.751 1.00 16.36 299 ARG D C 1
ATOM 1593 O O . ARG A 1 217 ? 144.807 220.390 36.288 1.00 20.39 299 ARG D O 1
ATOM 1601 N N . GLY A 1 218 ? 143.781 218.771 35.126 1.00 18.55 300 GLY D N 1
ATOM 1602 C CA . GLY A 1 218 ? 144.992 217.990 34.957 1.00 24.05 300 GLY D CA 1
ATOM 1603 C C . GLY A 1 218 ? 145.335 217.015 36.071 1.00 23.41 300 GLY D C 1
ATOM 1604 O O . GLY A 1 218 ? 146.256 216.211 35.923 1.00 20.58 300 GLY D O 1
ATOM 1605 N N . GLY A 1 219 ? 144.630 217.083 37.210 1.00 20.00 301 GLY D N 1
ATOM 1606 C CA . GLY A 1 219 ? 144.907 216.159 38.295 1.00 20.00 301 GLY D CA 1
ATOM 1607 C C . GLY A 1 219 ? 144.336 214.778 38.039 1.00 20.00 301 GLY D C 1
ATOM 1608 O O . GLY A 1 219 ? 143.272 214.649 37.391 1.00 18.16 301 GLY D O 1
ATOM 1609 N N . LYS A 1 220 ? 145.022 213.742 38.483 1.00 18.21 302 LYS D N 1
ATOM 1610 C CA . LYS A 1 220 ? 144.706 212.373 38.104 1.00 17.09 302 LYS D CA 1
ATOM 1611 C C . LYS A 1 220 ? 144.751 211.444 39.302 1.00 23.03 302 LYS D C 1
ATOM 1612 O O . LYS A 1 220 ? 145.371 211.761 40.331 1.00 16.62 302 LYS D O 1
ATOM 1618 N N . ASP A 1 221 ? 144.115 210.281 39.173 1.00 16.43 303 ASP D N 1
ATOM 1619 C CA . ASP A 1 221 ? 144.217 209.287 40.239 1.00 18.59 303 ASP D CA 1
ATOM 1620 C C . ASP A 1 221 ? 145.516 208.489 40.074 1.00 19.30 303 ASP D C 1
ATOM 1621 O O . ASP A 1 221 ? 146.325 208.796 39.210 1.00 18.32 303 ASP D O 1
ATOM 1626 N N . ILE A 1 222 ? 145.719 207.490 40.918 1.00 18.58 304 ILE D N 1
ATOM 1627 C CA . ILE A 1 222 ? 146.964 206.731 40.926 1.00 18.17 304 ILE D CA 1
ATOM 1628 C C . ILE A 1 222 ? 147.162 205.902 39.647 1.00 20.79 304 ILE D C 1
ATOM 1629 O O . ILE A 1 222 ? 148.253 205.384 39.392 1.00 19.04 304 ILE D O 1
ATOM 1634 N N . TYR A 1 223 ? 146.097 205.762 38.862 1.00 17.49 305 TYR D N 1
ATOM 1635 C CA . TYR A 1 223 ? 146.140 205.054 37.585 1.00 18.07 305 TYR D CA 1
ATOM 1636 C C . TYR A 1 223 ? 146.141 206.035 36.417 1.00 20.50 305 TYR D C 1
ATOM 1637 O O . TYR A 1 223 ? 145.854 205.662 35.278 1.00 20.86 305 TYR D O 1
ATOM 1646 N N . ASP A 1 224 ? 146.465 207.292 36.717 1.00 22.58 306 ASP D N 1
ATOM 1647 C CA . ASP A 1 224 ? 146.546 208.350 35.708 1.00 21.54 306 ASP D CA 1
ATOM 1648 C C . ASP A 1 224 ? 145.209 208.648 35.033 1.00 19.63 306 ASP D C 1
ATOM 1649 O O . ASP A 1 224 ? 145.172 209.232 33.953 1.00 25.82 306 ASP D O 1
ATOM 1654 N N . SER A 1 225 ? 144.115 208.261 35.681 1.00 19.30 307 SER D N 1
ATOM 1655 C CA . SER A 1 225 ? 142.782 208.578 35.181 1.00 17.71 307 SER D CA 1
ATOM 1656 C C . SER A 1 225 ? 142.375 210.003 35.552 1.00 24.11 307 SER D C 1
ATOM 1657 O O . SER A 1 225 ? 142.619 210.460 36.662 1.00 18.68 307 SER D O 1
ATOM 1660 N N . ASN A 1 226 ? 141.759 210.703 34.608 1.00 22.55 308 ASN D N 1
ATOM 1661 C CA . ASN A 1 226 ? 141.363 212.098 34.791 1.00 23.01 308 ASN D CA 1
ATOM 1662 C C . ASN A 1 226 ? 140.303 212.233 35.891 1.00 19.11 308 ASN D C 1
ATOM 1663 O O . ASN A 1 226 ? 139.223 211.666 35.780 1.00 18.73 308 ASN D O 1
ATOM 1668 N N . ILE A 1 227 ? 140.611 212.964 36.960 1.00 16.64 309 ILE D N 1
ATOM 1669 C CA . ILE A 1 227 ? 139.621 213.178 38.025 1.00 15.41 309 ILE D CA 1
ATOM 1670 C C . ILE A 1 227 ? 139.204 214.638 38.199 1.00 16.65 309 ILE D C 1
ATOM 1671 O O . ILE A 1 227 ? 138.575 215.002 39.198 1.00 15.44 309 ILE D O 1
ATOM 1676 N N . TYR A 1 228 ? 139.548 215.485 37.237 1.00 15.10 310 TYR D N 1
ATOM 1677 C CA . TYR A 1 228 ? 139.047 216.853 37.275 1.00 12.38 310 TYR D CA 1
ATOM 1678 C C . TYR A 1 228 ? 137.536 216.805 37.101 1.00 14.97 310 TYR D C 1
ATOM 1679 O O . TYR A 1 228 ? 137.027 216.177 36.172 1.00 15.11 310 TYR D O 1
ATOM 1688 N N . ILE A 1 229 ? 136.819 217.472 38.001 1.00 13.11 311 ILE D N 1
ATOM 1689 C CA . ILE A 1 229 ? 135.364 217.342 38.089 1.00 12.89 311 ILE D CA 1
ATOM 1690 C C . ILE A 1 229 ? 134.591 217.442 36.769 1.00 14.85 311 ILE D C 1
ATOM 1691 O O . ILE A 1 229 ? 133.858 216.524 36.404 1.00 16.61 311 ILE D O 1
ATOM 1696 N N . ASP A 1 230 ? 134.763 218.540 36.044 1.00 12.22 312 ASP D N 1
ATOM 1697 C CA . ASP A 1 230 ? 133.948 218.769 34.859 1.00 17.16 312 ASP D CA 1
ATOM 1698 C C . ASP A 1 230 ? 134.205 217.701 33.802 1.00 13.89 312 ASP D C 1
ATOM 1699 O O . ASP A 1 230 ? 133.275 217.240 33.141 1.00 15.72 312 ASP D O 1
ATOM 1704 N N . ASP A 1 231 ? 135.466 217.307 33.652 1.00 16.70 313 ASP D N 1
ATOM 1705 C CA . ASP A 1 231 ? 135.827 216.241 32.721 1.00 18.20 313 ASP D CA 1
ATOM 1706 C C . ASP A 1 231 ? 135.207 214.905 33.110 1.00 18.89 313 ASP D C 1
ATOM 1707 O O . ASP A 1 231 ? 134.656 214.193 32.269 1.00 19.98 313 ASP D O 1
ATOM 1712 N N . PHE A 1 232 ? 135.327 214.558 34.387 1.00 15.99 314 PHE D N 1
ATOM 1713 C CA . PHE A 1 232 ? 134.853 213.277 34.886 1.00 15.44 314 PHE D CA 1
ATOM 1714 C C . PHE A 1 232 ? 133.386 213.105 34.545 1.00 17.84 314 PHE D C 1
ATOM 1715 O O . PHE A 1 232 ? 132.968 212.050 34.069 1.00 18.06 314 PHE D O 1
ATOM 1723 N N . PHE A 1 233 ? 132.604 214.154 34.777 1.00 16.18 315 PHE D N 1
ATOM 1724 C CA . PHE A 1 233 ? 131.169 214.083 34.562 1.00 16.22 315 PHE D CA 1
ATOM 1725 C C . PHE A 1 233 ? 130.775 214.201 33.096 1.00 17.66 315 PHE D C 1
ATOM 1726 O O . PHE A 1 233 ? 129.851 213.522 32.647 1.00 22.13 315 PHE D O 1
ATOM 1734 N N . ALA A 1 234 ? 131.481 215.046 32.352 1.00 19.12 316 ALA D N 1
ATOM 1735 C CA . ALA A 1 234 ? 131.209 215.196 30.927 1.00 20.43 316 ALA D CA 1
ATOM 1736 C C . ALA A 1 234 ? 131.416 213.867 30.205 1.00 26.63 316 ALA D C 1
ATOM 1737 O O . ALA A 1 234 ? 130.718 213.560 29.237 1.00 23.87 316 ALA D O 1
ATOM 1739 N N . LYS A 1 235 ? 132.374 213.081 30.688 1.00 19.97 317 LYS D N 1
ATOM 1740 C CA . LYS A 1 235 ? 132.713 211.811 30.057 1.00 22.35 317 LYS D CA 1
ATOM 1741 C C . LYS A 1 235 ? 131.858 210.644 30.555 1.00 23.47 317 LYS D C 1
ATOM 1742 O O . LYS A 1 235 ? 132.130 209.492 30.223 1.00 30.02 317 LYS D O 1
ATOM 1748 N N . GLY A 1 236 ? 130.839 210.936 31.357 1.00 19.94 318 GLY D N 1
ATOM 1749 C CA . GLY A 1 236 ? 129.904 209.915 31.803 1.00 21.86 318 GLY D CA 1
ATOM 1750 C C . GLY A 1 236 ? 130.355 209.147 33.035 1.00 23.25 318 GLY D C 1
ATOM 1751 O O . GLY A 1 236 ? 130.042 207.968 33.194 1.00 21.92 318 GLY D O 1
ATOM 1752 N N . GLY A 1 237 ? 131.070 209.825 33.925 1.00 16.35 319 GLY D N 1
ATOM 1753 C CA . GLY A 1 237 ? 131.600 209.184 35.114 1.00 20.45 319 GLY D CA 1
ATOM 1754 C C . GLY A 1 237 ? 130.559 208.817 36.151 1.00 16.88 319 GLY D C 1
ATOM 1755 O O . GLY A 1 237 ? 130.838 208.025 37.048 1.00 18.50 319 GLY D O 1
ATOM 1756 N N . SER A 1 238 ? 129.358 209.384 36.037 1.00 17.33 320 SER D N 1
ATOM 1757 C CA . SER A 1 238 ? 128.298 209.084 37.001 1.00 17.40 320 SER D CA 1
ATOM 1758 C C . SER A 1 238 ? 126.946 208.788 36.356 1.00 17.46 320 SER D C 1
ATOM 1759 O O . SER A 1 238 ? 126.576 209.411 35.369 1.00 18.75 320 SER D O 1
ATOM 1762 N N . GLU A 1 239 ? 126.211 207.852 36.950 1.00 20.31 321 GLU D N 1
ATOM 1763 C CA . GLU A 1 239 ? 124.844 207.561 36.553 1.00 18.37 321 GLU D CA 1
ATOM 1764 C C . GLU A 1 239 ? 123.852 208.279 37.464 1.00 19.32 321 GLU D C 1
ATOM 1765 O O . GLU A 1 239 ? 122.643 208.161 37.282 1.00 20.01 321 GLU D O 1
ATOM 1771 N N . TYR A 1 240 ? 124.361 209.018 38.449 1.00 17.94 322 TYR D N 1
ATOM 1772 C CA . TYR A 1 240 ? 123.501 209.584 39.486 1.00 16.28 322 TYR D CA 1
ATOM 1773 C C . TYR A 1 240 ? 123.542 211.105 39.613 1.00 16.37 322 TYR D C 1
ATOM 1774 O O . TYR A 1 240 ? 122.514 211.730 39.840 1.00 15.93 322 TYR D O 1
ATOM 1783 N N . ILE A 1 241 ? 124.728 211.689 39.506 1.00 14.29 323 ILE D N 1
ATOM 1784 C CA . ILE A 1 241 ? 124.878 213.124 39.713 1.00 12.20 323 ILE D CA 1
ATOM 1785 C C . ILE A 1 241 ? 125.703 213.777 38.620 1.00 12.98 323 ILE D C 1
ATOM 1786 O O . ILE A 1 241 ? 126.372 213.096 37.836 1.00 15.98 323 ILE D O 1
ATOM 1791 N N . PHE A 1 242 ? 125.661 215.105 38.578 1.00 12.25 324 PHE D N 1
ATOM 1792 C CA . PHE A 1 242 ? 126.524 215.877 37.685 1.00 13.98 324 PHE D CA 1
ATOM 1793 C C . PHE A 1 242 ? 127.065 217.036 38.499 1.00 12.75 324 PHE D C 1
ATOM 1794 O O . PHE A 1 242 ? 126.405 217.512 39.412 1.00 13.06 324 PHE D O 1
ATOM 1802 N N . ALA A 1 243 ? 128.264 217.499 38.176 1.00 11.20 325 ALA D N 1
ATOM 1803 C CA . ALA A 1 243 ? 128.863 218.559 38.963 1.00 13.86 325 ALA D CA 1
ATOM 1804 C C . ALA A 1 243 ? 129.813 219.427 38.152 1.00 15.05 325 ALA D C 1
ATOM 1805 O O . ALA A 1 243 ? 130.240 219.065 37.047 1.00 14.94 325 ALA D O 1
ATOM 1807 N N . THR A 1 244 ? 130.144 220.580 38.717 1.00 12.46 326 THR D N 1
ATOM 1808 C CA . THR A 1 244 ? 131.153 221.458 38.142 1.00 13.00 326 THR D CA 1
ATOM 1809 C C . THR A 1 244 ? 132.115 221.910 39.236 1.00 15.18 326 THR D C 1
ATOM 1810 O O . THR A 1 244 ? 131.745 222.023 40.408 1.00 14.90 326 THR D O 1
ATOM 1814 N N . ALA A 1 245 ? 133.353 222.180 38.843 1.00 13.13 327 ALA D N 1
ATOM 1815 C CA . ALA A 1 245 ? 134.327 222.762 39.756 1.00 13.85 327 ALA D CA 1
ATOM 1816 C C . ALA A 1 245 ? 134.115 224.267 39.937 1.00 15.42 327 ALA D C 1
ATOM 1817 O O . ALA A 1 245 ? 134.664 224.863 40.854 1.00 16.46 327 ALA D O 1
ATOM 1819 N N . GLN A 1 246 ? 133.340 224.893 39.058 1.00 15.14 328 GLN D N 1
ATOM 1820 C CA . GLN A 1 246 ? 133.202 226.336 39.124 1.00 16.73 328 GLN D CA 1
ATOM 1821 C C . GLN A 1 246 ? 132.460 226.742 40.395 1.00 15.16 328 GLN D C 1
ATOM 1822 O O . GLN A 1 246 ? 131.371 226.236 40.667 1.00 17.12 328 GLN D O 1
ATOM 1828 N N . ASN A 1 247 ? 133.067 227.644 41.164 1.00 17.82 329 ASN D N 1
ATOM 1829 C CA . ASN A 1 247 ? 132.514 228.104 42.443 1.00 16.95 329 ASN D CA 1
ATOM 1830 C C . ASN A 1 247 ? 132.369 227.006 43.494 1.00 15.05 329 ASN D C 1
ATOM 1831 O O . ASN A 1 247 ? 131.582 227.128 44.437 1.00 16.30 329 ASN D O 1
ATOM 1836 N N . TRP A 1 248 ? 133.130 225.934 43.323 1.00 14.45 330 TRP D N 1
ATOM 1837 C CA . TRP A 1 248 ? 133.261 224.930 44.372 1.00 13.82 330 TRP D CA 1
ATOM 1838 C C . TRP A 1 248 ? 134.027 225.606 45.507 1.00 16.58 330 TRP D C 1
ATOM 1839 O O . TRP A 1 248 ? 135.165 226.027 45.314 1.00 18.12 330 TRP D O 1
ATOM 1850 N N . PRO A 1 249 ? 133.410 225.731 46.691 1.00 12.80 331 PRO D N 1
ATOM 1851 C CA . PRO A 1 249 ? 134.106 226.459 47.756 1.00 16.09 331 PRO D CA 1
ATOM 1852 C C . PRO A 1 249 ? 135.394 225.755 48.166 1.00 16.22 331 PRO D C 1
ATOM 1853 O O . PRO A 1 249 ? 135.378 224.550 48.448 1.00 15.53 331 PRO D O 1
ATOM 1857 N N . GLU A 1 250 ? 136.502 226.493 48.181 1.00 18.41 332 GLU D N 1
ATOM 1858 C CA . GLU A 1 250 ? 137.787 225.906 48.548 1.00 14.85 332 GLU D CA 1
ATOM 1859 C C . GLU A 1 250 ? 137.725 225.308 49.947 1.00 15.01 332 GLU D C 1
ATOM 1860 O O . GLU A 1 250 ? 137.398 225.998 50.906 1.00 15.74 332 GLU D O 1
ATOM 1866 N N . GLY A 1 251 ? 138.015 224.013 50.050 1.00 14.48 333 GLY D N 1
ATOM 1867 C CA . GLY A 1 251 ? 138.047 223.349 51.341 1.00 16.60 333 GLY D CA 1
ATOM 1868 C C . GLY A 1 251 ? 136.675 222.985 51.869 1.00 16.65 333 GLY D C 1
ATOM 1869 O O . GLY A 1 251 ? 136.514 222.670 53.048 1.00 15.40 333 GLY D O 1
ATOM 1870 N N . PHE A 1 252 ? 135.677 223.014 50.994 1.00 16.39 334 PHE D N 1
ATOM 1871 C CA . PHE A 1 252 ? 134.326 222.653 51.400 1.00 16.34 334 PHE D CA 1
ATOM 1872 C C . PHE A 1 252 ? 134.256 221.237 51.943 1.00 15.38 334 PHE D C 1
ATOM 1873 O O . PHE A 1 252 ? 134.775 220.307 51.335 1.00 14.33 334 PHE D O 1
ATOM 1881 N N . SER A 1 253 ? 133.600 221.083 53.088 1.00 14.78 335 SER D N 1
ATOM 1882 C CA . SER A 1 253 ? 133.173 219.775 53.574 1.00 13.56 335 SER D CA 1
ATOM 1883 C C . SER A 1 253 ? 131.755 219.925 54.099 1.00 16.60 335 SER D C 1
ATOM 1884 O O . SER A 1 253 ? 131.443 220.887 54.796 1.00 17.41 335 SER D O 1
ATOM 1887 N N . GLY A 1 254 ? 130.885 218.978 53.774 1.00 12.35 336 GLY D N 1
ATOM 1888 C CA . GLY A 1 254 ? 129.503 219.117 54.167 1.00 14.17 336 GLY D CA 1
ATOM 1889 C C . GLY A 1 254 ? 128.616 218.111 53.478 1.00 17.25 336 GLY D C 1
ATOM 1890 O O . GLY A 1 254 ? 129.058 217.382 52.592 1.00 12.13 336 GLY D O 1
ATOM 1891 N N . ILE A 1 255 ? 127.358 218.070 53.904 1.00 9.75 337 ILE D N 1
ATOM 1892 C CA . ILE A 1 255 ? 126.391 217.151 53.343 1.00 13.77 337 ILE D CA 1
ATOM 1893 C C . ILE A 1 255 ? 125.341 217.967 52.600 1.00 13.02 337 ILE D C 1
ATOM 1894 O O . ILE A 1 255 ? 124.806 218.930 53.149 1.00 15.76 337 ILE D O 1
ATOM 1899 N N . LEU A 1 256 ? 125.079 217.596 51.351 1.00 12.93 338 LEU D N 1
ATOM 1900 C CA . LEU A 1 256 ? 124.115 218.310 50.510 1.00 14.43 338 LEU D CA 1
ATOM 1901 C C . LEU A 1 256 ? 122.829 217.510 50.346 1.00 17.69 338 LEU D C 1
ATOM 1902 O O . LEU A 1 256 ? 122.847 216.387 49.841 1.00 13.81 338 LEU D O 1
ATOM 1907 N N . THR A 1 257 ? 121.724 218.095 50.798 1.00 13.12 339 THR D N 1
ATOM 1908 C CA . THR A 1 257 ? 120.396 217.563 50.536 1.00 17.85 339 THR D CA 1
ATOM 1909 C C . THR A 1 257 ? 119.932 218.217 49.244 1.00 19.01 339 THR D C 1
ATOM 1910 O O . THR A 1 257 ? 119.996 219.433 49.121 1.00 22.62 339 THR D O 1
ATOM 1914 N N . LEU A 1 258 ? 119.492 217.422 48.272 1.00 15.84 340 LEU D N 1
ATOM 1915 C CA . LEU A 1 258 ? 119.008 217.975 47.007 1.00 16.69 340 LEU D CA 1
ATOM 1916 C C . LEU A 1 258 ? 117.490 218.004 47.001 1.00 15.56 340 LEU D C 1
ATOM 1917 O O . LEU A 1 258 ? 116.834 217.122 47.566 1.00 16.78 340 LEU D O 1
ATOM 1922 N N . SER A 1 259 ? 116.920 219.013 46.361 1.00 19.49 341 SER D N 1
ATOM 1923 C CA . SER A 1 259 ? 115.471 219.069 46.264 1.00 16.42 341 SER D CA 1
ATOM 1924 C C . SER A 1 259 ? 115.045 219.901 45.069 1.00 16.25 341 SER D C 1
ATOM 1925 O O . SER A 1 259 ? 115.887 220.454 44.346 1.00 16.84 341 SER D O 1
ATOM 1928 N N . GLY A 1 260 ? 113.736 219.979 44.859 1.00 17.31 342 GLY D N 1
ATOM 1929 C CA . GLY A 1 260 ? 113.189 220.750 43.759 1.00 17.23 342 GLY D CA 1
ATOM 1930 C C . GLY A 1 260 ? 113.085 219.947 42.478 1.00 21.14 342 GLY D C 1
ATOM 1931 O O . GLY A 1 260 ? 112.802 220.504 41.417 1.00 19.84 342 GLY D O 1
ATOM 1932 N N . GLY A 1 261 ? 113.342 218.645 42.578 1.00 15.31 343 GLY D N 1
ATOM 1933 C CA . GLY A 1 261 ? 113.219 217.739 41.451 1.00 16.75 343 GLY D CA 1
ATOM 1934 C C . GLY A 1 261 ? 111.789 217.744 40.940 1.00 17.24 343 GLY D C 1
ATOM 1935 O O . GLY A 1 261 ? 110.843 217.675 41.731 1.00 18.90 343 GLY D O 1
ATOM 1936 N N . LEU A 1 262 ? 111.624 217.841 39.628 1.00 15.72 344 LEU D N 1
ATOM 1937 C CA . LEU A 1 262 ? 110.292 217.892 39.030 1.00 17.14 344 LEU D CA 1
ATOM 1938 C C . LEU A 1 262 ? 110.270 217.235 37.668 1.00 15.93 344 LEU D C 1
ATOM 1939 O O . LEU A 1 262 ? 111.200 217.391 36.881 1.00 17.67 344 LEU D O 1
ATOM 1944 N N . SER A 1 263 ? 109.188 216.523 37.380 1.00 18.79 345 SER D N 1
ATOM 1945 C CA . SER A 1 263 ? 109.059 215.822 36.106 1.00 19.08 345 SER D CA 1
ATOM 1946 C C . SER A 1 263 ? 108.139 216.557 35.151 1.00 22.55 345 SER D C 1
ATOM 1947 O O . SER A 1 263 ? 107.184 217.203 35.570 1.00 21.35 345 SER D O 1
ATOM 1950 N N . SER A 1 264 ? 108.435 216.446 33.861 1.00 20.59 346 SER D N 1
ATOM 1951 C CA . SER A 1 264 ? 107.473 216.801 32.838 1.00 26.20 346 SER D CA 1
ATOM 1952 C C . SER A 1 264 ? 106.468 215.654 32.805 1.00 25.18 346 SER D C 1
ATOM 1953 O O . SER A 1 264 ? 106.842 214.505 32.573 1.00 24.07 346 SER D O 1
ATOM 1956 N N . ASN A 1 265 ? 105.198 215.962 33.048 1.00 18.34 347 ASN D N 1
ATOM 1957 C CA . ASN A 1 265 ? 104.171 214.924 33.155 1.00 21.59 347 ASN D CA 1
ATOM 1958 C C . ASN A 1 265 ? 104.263 213.861 32.055 1.00 22.72 347 ASN D C 1
ATOM 1959 O O . ASN A 1 265 ? 104.251 212.656 32.331 1.00 20.90 347 ASN D O 1
ATOM 1964 N N . ALA A 1 266 ? 104.376 214.314 30.809 1.00 21.78 348 ALA D N 1
ATOM 1965 C CA . ALA A 1 266 ? 104.373 213.415 29.657 1.00 26.15 348 ALA D CA 1
ATOM 1966 C C . ALA A 1 266 ? 105.573 212.474 29.608 1.00 27.87 348 ALA D C 1
ATOM 1967 O O . ALA A 1 266 ? 105.523 211.445 28.935 1.00 30.15 348 ALA D O 1
ATOM 1969 N N . GLU A 1 267 ? 106.645 212.826 30.315 1.00 20.70 349 GLU D N 1
ATOM 1970 C CA . GLU A 1 267 ? 107.905 212.087 30.231 1.00 22.02 349 GLU D CA 1
ATOM 1971 C C . GLU A 1 267 ? 108.010 210.957 31.248 1.00 24.82 349 GLU D C 1
ATOM 1972 O O . GLU A 1 267 ? 108.853 210.065 31.107 1.00 22.30 349 GLU D O 1
ATOM 1978 N N . VAL A 1 268 ? 107.171 210.998 32.276 1.00 19.81 350 VAL D N 1
ATOM 1979 C CA . VAL A 1 268 ? 107.216 209.985 33.331 1.00 18.10 350 VAL D CA 1
ATOM 1980 C C . VAL A 1 268 ? 106.776 208.611 32.821 1.00 18.15 350 VAL D C 1
ATOM 1981 O O . VAL A 1 268 ? 105.774 208.489 32.115 1.00 20.27 350 VAL D O 1
ATOM 1985 N N . THR A 1 269 ? 107.530 207.577 33.184 1.00 18.77 351 THR D N 1
ATOM 1986 C CA . THR A 1 269 ? 107.209 206.212 32.788 1.00 17.51 351 THR D CA 1
ATOM 1987 C C . THR A 1 269 ? 106.806 205.386 34.005 1.00 15.99 351 THR D C 1
ATOM 1988 O O . THR A 1 269 ? 107.112 205.744 35.136 1.00 16.77 351 THR D O 1
ATOM 1992 N N . ALA A 1 270 ? 106.150 204.257 33.771 1.00 15.65 352 ALA D N 1
ATOM 1993 C CA . ALA A 1 270 ? 105.864 203.341 34.865 1.00 20.36 352 ALA D CA 1
ATOM 1994 C C . ALA A 1 270 ? 107.167 202.908 35.544 1.00 17.35 352 ALA D C 1
ATOM 1995 O O . ALA A 1 270 ? 107.187 202.637 36.743 1.00 17.29 352 ALA D O 1
ATOM 1997 N N . GLY A 1 271 ? 108.255 202.857 34.781 1.00 15.63 353 GLY D N 1
ATOM 1998 C CA . GLY A 1 271 ? 109.549 202.509 35.341 1.00 17.72 353 GLY D CA 1
ATOM 1999 C C . GLY A 1 271 ? 110.013 203.502 36.393 1.00 22.98 353 GLY D C 1
ATOM 2000 O O . GLY A 1 271 ? 110.621 203.128 37.403 1.00 20.82 353 GLY D O 1
ATOM 2001 N N . ASP A 1 272 ? 109.735 204.781 36.160 1.00 21.63 354 ASP D N 1
ATOM 2002 C CA . ASP A 1 272 ? 110.115 205.816 37.117 1.00 18.68 354 ASP D CA 1
ATOM 2003 C C . ASP A 1 272 ? 109.350 205.602 38.413 1.00 19.66 354 ASP D C 1
ATOM 2004 O O . ASP A 1 272 ? 109.878 205.824 39.501 1.00 20.65 354 ASP D O 1
ATOM 2009 N N . LEU A 1 273 ? 108.100 205.167 38.291 1.00 18.79 355 LEU D N 1
ATOM 2010 C CA . LEU A 1 273 ? 107.284 204.902 39.465 1.00 19.37 355 LEU D CA 1
ATOM 2011 C C . LEU A 1 273 ? 107.845 203.703 40.230 1.00 21.70 355 LEU D C 1
ATOM 2012 O O . LEU A 1 273 ? 107.960 203.732 41.458 1.00 24.57 355 LEU D O 1
ATOM 2017 N N . MET A 1 274 ? 108.212 202.652 39.508 1.00 18.03 356 MET D N 1
ATOM 2018 C CA . MET A 1 274 ? 108.787 201.481 40.168 1.00 19.48 356 MET D CA 1
ATOM 2019 C C . MET A 1 274 ? 110.042 201.882 40.942 1.00 23.35 356 MET D C 1
ATOM 2020 O O . MET A 1 274 ? 110.261 201.439 42.068 1.00 26.85 356 MET D O 1
ATOM 2025 N N . GLU A 1 275 ? 110.858 202.732 40.330 1.00 21.36 357 GLU D N 1
ATOM 2026 C CA . GLU A 1 275 ? 112.126 203.142 40.928 1.00 21.87 357 GLU D CA 1
ATOM 2027 C C . GLU A 1 275 ? 111.891 204.026 42.150 1.00 30.76 357 GLU D C 1
ATOM 2028 O O . GLU A 1 275 ? 112.763 204.151 43.011 1.00 37.68 357 GLU D O 1
ATOM 2034 N N . ALA A 1 276 ? 110.704 204.624 42.226 1.00 27.69 358 ALA D N 1
ATOM 2035 C CA . ALA A 1 276 ? 110.327 205.473 43.354 1.00 27.94 358 ALA D CA 1
ATOM 2036 C C . ALA A 1 276 ? 109.581 204.701 44.439 1.00 33.40 358 ALA D C 1
ATOM 2037 O O . ALA A 1 276 ? 109.288 205.243 45.500 1.00 40.18 358 ALA D O 1
ATOM 2039 N N . TRP A 1 277 ? 109.292 203.433 44.173 1.00 39.28 359 TRP D N 1
ATOM 2040 C CA . TRP A 1 277 ? 108.375 202.656 45.006 1.00 46.62 359 TRP D CA 1
ATOM 2041 C C . TRP A 1 277 ? 108.729 202.571 46.491 1.00 49.83 359 TRP D C 1
ATOM 2042 O O . TRP A 1 277 ? 107.880 202.225 47.309 1.00 57.45 359 TRP D O 1
ATOM 2053 N N . ASP A 1 278 ? 109.971 202.877 46.842 1.00 55.94 360 ASP D N 1
ATOM 2054 C CA . ASP A 1 278 ? 110.408 202.782 48.236 1.00 55.18 360 ASP D CA 1
ATOM 2055 C C . ASP A 1 278 ? 109.911 203.952 49.078 1.00 55.69 360 ASP D C 1
ATOM 2056 O O . ASP A 1 278 ? 110.703 204.758 49.565 1.00 62.94 360 ASP D O 1
#

Nearest PDB structures (foldseek):
  3fo8-assembly1_D  TM=1.004E+00  e=4.302E-60  Tequatrovirus T4
  3foa-assembly1_A  TM=9.509E-01  e=5.042E-50  Tequatrovirus T4
  3j2m-assembly1_U  TM=9.509E-01  e=5.042E-50  Tequatrovirus T4
  5li2-assembly1_A  TM=6.456E-01  e=2.536E-04  Staphylococcus phage 812
  3u2g-assembly1_A-2  TM=1.875E-01  e=9.503E-01  Methanosarcina acetivorans C2A

B-factor: mean 22.1, std 8.98, range [8.36, 63.35]

Foldseek 3Di:
DDWFWWWLLFQFWDKDFPWQFFQFDWFFWKFKAFQPHTQFTHKTQHDADPRHGGDAIAGACQRVQVVCVVVVNPFFNDDRMAMDTDPVTPTDDIGMDIGGRGLANQFADDDLLCRVVRQPDPVNLVSCLRNVAFTKTWRHFAQQRLQKKKWKAFPVRLVVAQVDWAFAPRNTDTGGDCQVVPDPDADPDQQKMWMFIDGPPDGPDIDIAGCDFLDADPVSHHRNQQVCVSVPVDPTMHGHSRSHRRRDGHMGRIHSGHDDVVPDDVVNVVVVVD

Sequence (274 aa):
DTAKNSSPIAGNIEYTISTPGSNYAVGDKITVKYVSDDIETEGKITEVDADGKIKKINNIPTAKIIAKAKEEVGEYPTLGSNWTAEISSSSSGLAAVITLGKIITDSGILLAEIENAEAAMTAVDFQANLKKYGIPGVVALYPGELGDKIEIEIVSKADYAKGASALLPIYPGGGTRASTAKAVFGYYGPQTDSQYAIIVRRNNDAIVQSVVLSTKRGGKDIYDSNIYIDDFFAKGGSEYIFATAQNWPEGFSGILTLSGGLSSNAEVTAGDLMEAWD